Protein AF-J0MQL4-F1 (afdb_monomer_lite)

Foldseek 3Di:
DDPCPLVDPDDDDDPCVCPCQQVLVVQLCCVLDVPPDPVLVLLLVVVCCCPVVVDPDPPDDDDVSSVVSSVVVVDQQSSQVSVCVVCVLVPVVQVQWDKDACCVVPQQAGIWTDDPVDIAGEHEEEEQAQDDDDDGDPRVVVCLVVCQQRYKYWYFHNNVTGTDIDIDGSVVVVDDDDDDDDDDDDDDDDDDPDDDD

Secondary structure (DSSP, 8-state):
--TTGGGS-----SGGGGGGGGHHHHHHHHHHHTT--HHHHHHHHHHHHHHHH----------HHHHHHHHHTT-HHHHHHHHHHHHGGGSGGGTTPEEEE-TTT-SS-SEEEE-SS-EEEEEEEE-SSSS------HHHHHHHHHHGGGEEEEEEE-TTSS-EEEEEESHHHHS-------PPPPP-----SS---

InterPro domains:
  IPR024975 Protein NO VEIN, C-terminal [PF13020] (81-165)

pLDDT: mean 87.46, std 10.12, range [50.59, 98.31]

Organism: NCBI:txid992056

Sequence (197 aa):
MDLFDYFFPNKRKGWWQKGDAYIHRKLWIDSLFKDEDAKGFSHIVKWFLQEQYGIKDLGITPNAYLKTRYKSMQETGLEAELYFLNHYKNIKIFSCGHLKDMRLFGDGYDFYIQTNKQAFLVEVKGIREKQGALRLTQKEYEQAQTYSHDYVLVVVLNLSEKPYLLSIANPLKHLEFKACERKQKNILEYHLIGQIK

Radius of gyration: 20.37 Å; chains: 1; bounding box: 46×64×51 Å

Structure (mmCIF, N/CA/C/O backbone):
data_AF-J0MQL4-F1
#
_entry.id   AF-J0MQL4-F1
#
loop_
_atom_site.group_PDB
_atom_site.id
_atom_site.type_symbol
_atom_site.label_atom_id
_atom_site.label_alt_id
_atom_site.label_comp_id
_atom_site.label_asym_id
_atom_site.label_entity_id
_atom_site.label_seq_id
_atom_site.pdbx_PDB_ins_code
_atom_site.Cartn_x
_atom_site.Cartn_y
_atom_site.Cartn_z
_atom_site.occupancy
_atom_site.B_iso_or_equiv
_atom_site.auth_seq_id
_atom_site.auth_comp_id
_atom_site.auth_asym_id
_atom_site.auth_atom_id
_atom_site.pdbx_PDB_model_num
ATOM 1 N N . MET A 1 1 ? -13.649 -19.593 15.921 1.00 55.53 1 MET A N 1
ATOM 2 C CA . MET A 1 1 ? -12.354 -20.299 15.782 1.00 55.53 1 MET A CA 1
ATOM 3 C C . MET A 1 1 ? -11.359 -19.291 15.219 1.00 55.53 1 MET A C 1
ATOM 5 O O . MET A 1 1 ? -11.767 -18.520 14.362 1.00 55.53 1 MET A O 1
ATOM 9 N N . ASP A 1 2 ? -10.145 -19.213 15.766 1.00 64.88 2 ASP A N 1
ATOM 10 C CA . ASP A 1 2 ? -9.238 -18.063 15.600 1.00 64.88 2 ASP A CA 1
ATOM 11 C C . ASP A 1 2 ? -8.383 -18.158 14.321 1.00 64.88 2 ASP A C 1
ATOM 13 O O . ASP A 1 2 ? -7.683 -19.147 14.107 1.00 64.88 2 ASP A O 1
ATOM 17 N N . LEU A 1 3 ? -8.452 -17.125 13.474 1.00 67.81 3 LEU A N 1
ATOM 18 C CA . LEU A 1 3 ? -7.690 -16.989 12.227 1.00 67.81 3 LEU A CA 1
ATOM 19 C C . LEU A 1 3 ? -6.171 -16.955 12.471 1.00 67.81 3 LEU A C 1
ATOM 21 O O . LEU A 1 3 ? -5.403 -17.341 11.591 1.00 67.81 3 LEU A O 1
ATOM 25 N N . PHE A 1 4 ? -5.745 -16.502 13.651 1.00 70.88 4 PHE A N 1
ATOM 26 C CA . PHE A 1 4 ? -4.341 -16.288 13.988 1.00 70.88 4 PHE A CA 1
ATOM 27 C C . PHE A 1 4 ? -3.712 -17.447 14.767 1.00 70.88 4 PHE A C 1
ATOM 29 O O . PHE A 1 4 ? -2.535 -17.364 15.103 1.00 70.88 4 PHE A O 1
ATOM 36 N N . ASP A 1 5 ? -4.443 -18.543 15.014 1.00 72.69 5 ASP A N 1
ATOM 37 C CA . ASP A 1 5 ? -3.982 -19.658 15.864 1.00 72.69 5 ASP A CA 1
ATOM 38 C C . ASP A 1 5 ? -2.656 -20.277 15.375 1.00 72.69 5 ASP A C 1
ATOM 40 O O . ASP A 1 5 ? -1.850 -20.711 16.190 1.00 72.69 5 ASP A O 1
ATOM 44 N N . TYR A 1 6 ? -2.387 -20.256 14.059 1.00 72.62 6 TYR A N 1
ATOM 45 C CA . TYR A 1 6 ? -1.119 -20.723 13.469 1.00 72.62 6 TYR A CA 1
ATOM 46 C C . TYR A 1 6 ? 0.106 -19.896 13.899 1.00 72.62 6 TYR A C 1
ATOM 48 O O . TYR A 1 6 ? 1.220 -20.409 13.924 1.00 72.62 6 TYR A O 1
ATOM 56 N N . PHE A 1 7 ? -0.079 -18.622 14.250 1.00 73.94 7 PHE A N 1
ATOM 57 C CA . PHE A 1 7 ? 1.019 -17.723 14.617 1.00 73.94 7 PHE A CA 1
ATOM 58 C C . PHE A 1 7 ? 1.423 -17.814 16.090 1.00 73.94 7 PHE A C 1
ATOM 60 O O . PHE A 1 7 ? 2.342 -17.111 16.511 1.00 73.94 7 PHE A O 1
ATOM 67 N N . PHE A 1 8 ? 0.761 -18.670 16.870 1.00 76.56 8 PHE A N 1
ATOM 68 C CA . PHE A 1 8 ? 1.036 -18.868 18.286 1.00 76.56 8 PHE A CA 1
ATOM 69 C C . PHE A 1 8 ? 1.380 -20.336 18.563 1.00 76.56 8 PHE A C 1
ATOM 71 O O . PHE A 1 8 ? 0.862 -21.235 17.900 1.00 76.56 8 PHE A O 1
ATOM 78 N N . PRO A 1 9 ? 2.240 -20.620 19.555 1.00 71.19 9 PRO A N 1
ATOM 79 C CA . PRO A 1 9 ? 2.586 -21.989 19.915 1.00 71.19 9 PRO A CA 1
ATOM 80 C C . PRO A 1 9 ? 1.376 -22.678 20.564 1.00 71.19 9 PRO A C 1
ATOM 82 O O . PRO A 1 9 ? 1.169 -22.585 21.773 1.00 71.19 9 PRO A O 1
ATOM 85 N N . ASN A 1 10 ? 0.555 -23.362 19.763 1.00 70.50 10 ASN A N 1
ATOM 86 C CA . ASN A 1 10 ? -0.673 -24.001 20.231 1.00 70.50 10 ASN A CA 1
ATOM 87 C C . ASN A 1 10 ? -0.826 -25.441 19.719 1.00 70.50 10 ASN A C 1
ATOM 89 O O . ASN A 1 10 ? -0.374 -25.788 18.631 1.00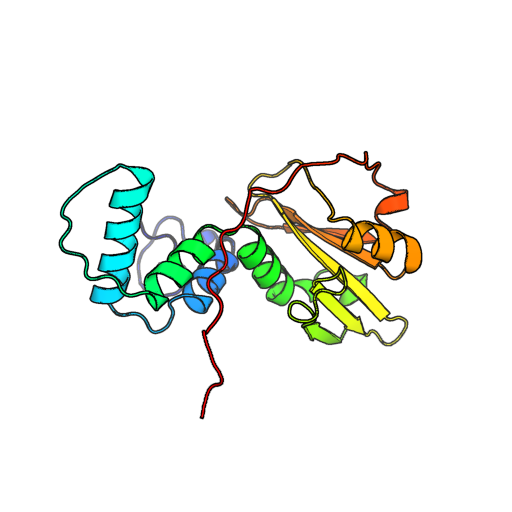 70.50 10 ASN A O 1
ATOM 93 N N . LYS A 1 11 ? -1.477 -26.304 20.510 1.00 68.50 11 LYS A N 1
ATOM 94 C CA . LYS A 1 11 ? -1.619 -27.750 20.225 1.00 68.50 11 LYS A CA 1
ATOM 95 C C . LYS A 1 11 ? -2.889 -28.113 19.430 1.00 68.50 11 LYS A C 1
ATOM 97 O O . LYS A 1 11 ? -3.157 -29.297 19.220 1.00 68.50 11 LYS A O 1
ATOM 102 N N . ARG A 1 12 ? -3.717 -27.130 19.056 1.00 65.00 12 ARG A N 1
ATOM 103 C CA . ARG A 1 12 ? -5.076 -27.339 18.513 1.00 65.00 12 ARG A CA 1
ATOM 104 C C . ARG A 1 12 ? -5.073 -27.872 17.067 1.00 65.00 12 ARG A C 1
ATOM 106 O O . ARG A 1 12 ? -4.178 -27.534 16.299 1.00 65.00 12 ARG A O 1
ATOM 113 N N . LYS A 1 13 ? -6.085 -28.708 16.726 1.00 56.28 13 LYS A N 1
ATOM 114 C CA . LYS A 1 13 ? -6.409 -29.222 15.366 1.00 56.28 13 LYS A CA 1
ATOM 115 C C . LYS A 1 13 ? -7.846 -28.694 14.838 1.00 56.28 13 LYS A C 1
ATOM 117 O O . LYS A 1 13 ? -8.532 -28.122 15.665 1.00 56.28 13 LYS A O 1
ATOM 122 N N . GLY A 1 14 ? -8.340 -28.754 13.549 1.00 61.06 14 GLY A N 1
ATOM 123 C CA . GLY A 1 14 ? -9.029 -27.665 12.687 1.00 61.06 14 GLY A CA 1
ATOM 124 C C . GLY A 1 14 ? -8.360 -26.994 11.363 1.00 61.06 14 GLY A C 1
ATOM 125 O O . GLY A 1 14 ? -7.659 -27.635 10.585 1.00 61.06 14 GLY A O 1
ATOM 126 N N . TRP A 1 15 ? -8.582 -25.695 11.031 1.00 50.59 15 TRP A N 1
ATOM 127 C CA . TRP A 1 15 ? -8.247 -25.043 9.709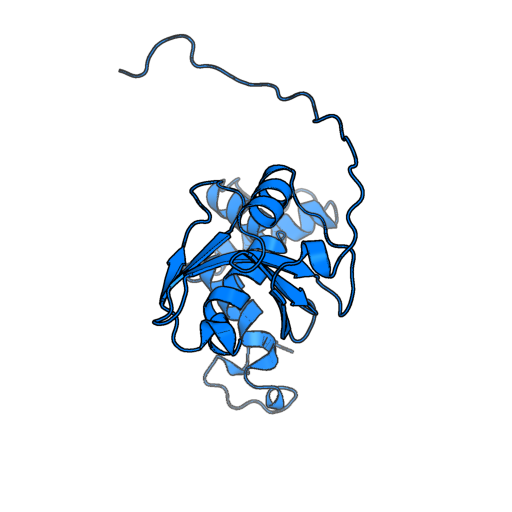 1.00 50.59 15 TRP A CA 1
ATOM 128 C C . TRP A 1 15 ? -6.770 -24.567 9.483 1.00 50.59 15 TRP A C 1
ATOM 130 O O . TRP A 1 15 ? -6.486 -23.996 8.425 1.00 50.59 15 TRP A O 1
ATOM 140 N N . TRP A 1 16 ? -5.807 -24.791 10.406 1.00 50.94 16 TRP A N 1
ATOM 141 C CA . TRP A 1 16 ? -4.411 -24.259 10.311 1.00 50.94 16 TRP A CA 1
ATOM 142 C C . TRP A 1 16 ? -3.563 -24.834 9.168 1.00 50.94 16 TRP A C 1
ATOM 144 O O . TRP A 1 16 ? -2.439 -24.387 8.954 1.00 50.94 16 TRP A O 1
ATOM 154 N N . GLN A 1 17 ? -4.070 -25.799 8.396 1.00 56.34 17 GLN A N 1
ATOM 155 C CA . GLN A 1 17 ? -3.373 -26.311 7.207 1.00 56.34 17 GLN A CA 1
ATOM 156 C C . GLN A 1 17 ? -3.217 -25.256 6.099 1.00 56.34 17 GLN A C 1
ATOM 158 O O . GLN A 1 17 ? -2.524 -25.496 5.114 1.00 56.34 17 GLN A O 1
ATOM 163 N N . LYS A 1 18 ? -3.843 -24.081 6.247 1.00 62.38 18 LYS A N 1
ATOM 164 C CA . LYS A 1 18 ? -3.671 -22.960 5.322 1.00 62.38 18 LYS A CA 1
ATOM 165 C C . LYS A 1 18 ? -2.353 -22.191 5.503 1.00 62.38 18 LYS A C 1
ATOM 167 O O . LYS A 1 18 ? -2.056 -21.368 4.640 1.00 62.38 18 LYS A O 1
ATOM 172 N N . GLY A 1 19 ? -1.568 -22.470 6.552 1.00 67.75 19 GLY A N 1
ATOM 173 C CA . GLY A 1 19 ? -0.252 -21.858 6.778 1.00 67.75 19 GLY A CA 1
ATOM 174 C C . GLY A 1 19 ? -0.292 -20.333 6.645 1.00 67.75 19 GLY A C 1
ATOM 175 O O . GLY A 1 19 ? -1.173 -19.677 7.198 1.00 67.75 19 GLY A O 1
ATOM 176 N N . ASP A 1 20 ? 0.595 -19.782 5.819 1.00 71.50 20 ASP A N 1
ATOM 177 C CA . ASP A 1 20 ? 0.730 -18.337 5.594 1.00 71.50 20 ASP A CA 1
ATOM 178 C C . ASP A 1 20 ? -0.375 -17.712 4.720 1.00 71.50 20 ASP A C 1
ATOM 180 O O . ASP A 1 20 ? -0.259 -16.560 4.311 1.00 71.50 20 ASP A O 1
ATOM 184 N N . ALA A 1 21 ? -1.478 -18.417 4.427 1.00 74.56 21 ALA A N 1
ATOM 185 C CA . ALA A 1 21 ? -2.554 -17.894 3.572 1.00 74.56 21 ALA A CA 1
ATOM 186 C C . ALA A 1 21 ? -3.127 -16.538 4.027 1.00 74.56 21 ALA A C 1
ATOM 188 O O . ALA A 1 21 ? -3.664 -15.813 3.193 1.00 74.56 21 ALA A O 1
ATOM 189 N N . TYR A 1 22 ? -3.018 -16.212 5.319 1.00 75.56 22 TYR A N 1
ATOM 190 C CA . TYR A 1 22 ? -3.526 -14.972 5.916 1.00 75.56 22 TYR A CA 1
ATOM 191 C C . TYR A 1 22 ? -2.431 -14.125 6.581 1.00 75.56 22 TYR A C 1
ATOM 193 O O . TYR A 1 22 ? -2.738 -13.245 7.389 1.00 75.56 22 TYR A O 1
ATOM 201 N N . ILE A 1 23 ? -1.154 -14.374 6.261 1.00 80.06 23 ILE A N 1
ATOM 202 C CA . ILE A 1 23 ? -0.022 -13.636 6.844 1.00 80.06 23 ILE A CA 1
ATOM 203 C C . ILE A 1 23 ? -0.137 -12.126 6.613 1.00 80.06 23 ILE A C 1
ATOM 205 O O . ILE A 1 23 ? 0.232 -11.337 7.476 1.00 80.06 23 ILE A O 1
ATOM 209 N N . HIS A 1 24 ? -0.724 -11.710 5.489 1.00 79.12 24 HIS A N 1
ATOM 210 C CA . HIS A 1 24 ? -0.910 -10.303 5.140 1.00 79.12 24 HIS A CA 1
ATOM 211 C C . HIS A 1 24 ? -1.772 -9.551 6.153 1.00 79.12 24 HIS A C 1
ATOM 213 O O . HIS A 1 24 ? -1.438 -8.428 6.517 1.00 79.12 24 HIS A O 1
ATOM 219 N N . ARG A 1 25 ? -2.823 -10.193 6.678 1.00 81.00 25 ARG A N 1
ATOM 220 C CA . ARG A 1 25 ? -3.682 -9.609 7.718 1.00 81.00 25 ARG A CA 1
ATOM 221 C C . ARG A 1 25 ? -2.947 -9.459 9.025 1.00 81.00 25 ARG A C 1
ATOM 223 O O . ARG A 1 25 ? -3.103 -8.443 9.687 1.00 81.00 25 ARG A O 1
ATOM 230 N N . LYS A 1 26 ? -2.151 -10.467 9.385 1.00 83.06 26 LYS A N 1
ATOM 231 C CA . LYS A 1 26 ? -1.322 -10.408 10.584 1.00 83.06 26 LYS A CA 1
ATOM 232 C C . LYS A 1 26 ? -0.334 -9.249 10.479 1.00 83.06 26 LYS A C 1
ATOM 234 O O . LYS A 1 26 ? -0.311 -8.408 11.360 1.00 83.06 26 LYS A O 1
ATOM 239 N N . LEU A 1 27 ? 0.416 -9.165 9.379 1.00 82.94 27 LEU A N 1
ATOM 240 C CA . LEU A 1 27 ? 1.387 -8.092 9.149 1.00 82.94 27 LEU A CA 1
ATOM 241 C C . LEU A 1 27 ? 0.729 -6.708 9.163 1.00 82.94 27 LEU A C 1
ATOM 243 O O . LEU A 1 27 ? 1.278 -5.776 9.742 1.00 82.94 27 LEU A O 1
ATOM 247 N N . TRP A 1 28 ? -0.456 -6.576 8.568 1.00 81.81 28 TRP A N 1
ATOM 248 C CA . TRP A 1 28 ? -1.206 -5.326 8.579 1.00 81.81 28 TRP A CA 1
ATOM 249 C C . TRP A 1 28 ? -1.710 -4.953 9.977 1.00 81.81 28 TRP A C 1
ATOM 251 O O . TRP A 1 28 ? -1.453 -3.837 10.427 1.00 81.81 28 TRP A O 1
ATOM 261 N N . ILE A 1 29 ? -2.333 -5.884 10.705 1.00 83.75 29 ILE A N 1
ATOM 262 C CA . ILE A 1 29 ? -2.772 -5.659 12.090 1.00 83.75 29 ILE A CA 1
ATOM 263 C C . ILE A 1 29 ? -1.579 -5.328 12.986 1.00 83.75 29 ILE A C 1
ATOM 265 O O . ILE A 1 29 ? -1.646 -4.358 13.730 1.00 83.75 29 ILE A O 1
ATOM 269 N N . ASP A 1 30 ? -0.472 -6.060 12.880 1.00 86.06 30 ASP A N 1
ATOM 270 C CA . ASP A 1 30 ? 0.743 -5.802 13.655 1.00 86.06 30 ASP A CA 1
ATOM 271 C C . ASP A 1 30 ? 1.327 -4.421 13.327 1.00 86.06 30 ASP A C 1
ATOM 273 O O . ASP A 1 30 ? 1.716 -3.681 14.230 1.00 86.06 30 ASP A O 1
ATOM 277 N N . SER A 1 31 ? 1.345 -4.021 12.050 1.00 82.94 31 SER A N 1
ATOM 278 C CA . SER A 1 31 ? 1.829 -2.691 11.652 1.00 82.94 31 SER A CA 1
ATOM 279 C C . SER A 1 31 ? 1.036 -1.557 12.312 1.00 82.94 31 SER A C 1
ATOM 281 O O . SER A 1 31 ? 1.592 -0.498 12.610 1.00 82.94 31 SER A O 1
ATOM 283 N N . LEU A 1 32 ? -0.250 -1.799 12.585 1.00 83.88 32 LEU A N 1
ATOM 284 C CA . LEU A 1 32 ? -1.151 -0.839 13.202 1.00 83.88 32 LEU A CA 1
ATOM 285 C C . LEU A 1 32 ? -1.210 -0.972 14.725 1.00 83.88 32 LEU A C 1
ATOM 287 O O . LEU A 1 32 ? -1.398 0.038 15.385 1.00 83.88 32 LEU A O 1
ATOM 291 N N . PHE A 1 33 ? -1.074 -2.167 15.299 1.00 87.12 33 PHE A N 1
ATOM 292 C CA . PHE A 1 33 ? -1.482 -2.430 16.684 1.00 87.12 33 PHE A CA 1
ATOM 293 C C . PHE A 1 33 ? -0.586 -3.414 17.449 1.00 87.12 33 PHE A C 1
ATOM 295 O O . PHE A 1 33 ? -0.984 -3.862 18.520 1.00 87.12 33 PHE A O 1
ATOM 302 N N . LYS A 1 34 ? 0.613 -3.761 16.954 1.00 86.06 34 LYS A N 1
ATOM 303 C CA . LYS A 1 34 ? 1.490 -4.765 17.604 1.00 86.06 34 LYS A CA 1
ATOM 304 C C . LYS A 1 34 ? 1.743 -4.527 19.102 1.00 86.06 34 LYS A C 1
ATOM 306 O O . LYS A 1 34 ? 1.925 -5.489 19.836 1.00 86.06 34 LYS A O 1
ATOM 311 N N . ASP A 1 35 ? 1.766 -3.264 19.529 1.00 87.94 35 ASP A N 1
ATOM 312 C CA . ASP A 1 35 ? 2.099 -2.852 20.898 1.00 87.94 35 ASP A CA 1
ATOM 313 C C . ASP A 1 35 ? 0.843 -2.540 21.738 1.00 87.94 35 ASP A C 1
ATOM 315 O O . ASP A 1 35 ? 0.955 -2.025 22.848 1.00 87.94 35 ASP A O 1
ATOM 319 N N . GLU A 1 36 ? -0.360 -2.794 21.212 1.00 89.25 36 GLU A N 1
ATOM 320 C CA . GLU A 1 36 ? -1.611 -2.507 21.917 1.00 89.25 36 GLU A CA 1
ATOM 321 C C . GLU A 1 36 ? -1.963 -3.599 22.932 1.00 89.25 36 GLU A C 1
ATOM 323 O O . GLU A 1 36 ? -1.763 -4.794 22.709 1.00 89.25 36 GLU A O 1
ATOM 328 N N . ASP A 1 37 ? -2.555 -3.181 24.049 1.00 89.00 37 ASP A N 1
ATOM 329 C CA . ASP A 1 37 ? -3.025 -4.073 25.103 1.00 89.00 37 ASP A CA 1
ATOM 330 C C . ASP A 1 37 ? -4.525 -4.404 24.963 1.00 89.00 37 ASP A C 1
ATOM 332 O O . ASP A 1 37 ? -5.245 -3.902 24.093 1.00 89.00 37 ASP A O 1
ATOM 336 N N . ALA A 1 38 ? -5.036 -5.252 25.862 1.00 88.75 38 ALA A N 1
ATOM 337 C CA . ALA A 1 38 ? -6.448 -5.639 25.871 1.00 88.75 38 ALA A CA 1
ATOM 338 C C . ALA A 1 38 ? -7.403 -4.431 25.965 1.00 88.75 38 ALA A C 1
ATOM 340 O O . ALA A 1 38 ? -8.502 -4.461 25.402 1.00 88.75 38 ALA A O 1
ATOM 341 N N . LYS A 1 39 ? -6.995 -3.352 26.646 1.00 88.25 39 LYS A N 1
ATOM 342 C CA . LYS A 1 39 ? -7.795 -2.131 26.766 1.00 88.25 39 LYS A CA 1
ATOM 343 C C . LYS A 1 39 ? -7.829 -1.379 25.434 1.00 88.25 39 LYS A C 1
ATOM 345 O O . LYS A 1 39 ? -8.922 -1.013 24.997 1.00 88.25 39 LYS A O 1
ATOM 350 N N . GLY A 1 40 ? -6.687 -1.214 24.769 1.00 87.75 40 GLY A N 1
ATOM 351 C CA . GLY A 1 40 ? -6.568 -0.638 23.428 1.00 87.75 40 GLY A CA 1
ATOM 352 C C . GLY A 1 40 ? -7.434 -1.379 22.410 1.00 87.75 40 GLY A C 1
ATOM 353 O O . GLY A 1 40 ? -8.288 -0.767 21.764 1.00 87.75 40 GLY A O 1
ATOM 354 N N . PHE A 1 41 ? -7.333 -2.711 22.359 1.00 88.75 41 PHE A N 1
ATOM 355 C CA . PHE A 1 41 ? -8.191 -3.534 21.498 1.00 88.75 41 PHE A CA 1
ATOM 356 C C . PHE A 1 41 ? -9.680 -3.401 21.834 1.00 88.75 41 PHE A C 1
ATOM 358 O O . PHE A 1 41 ? -10.509 -3.314 20.925 1.00 88.75 41 PHE A O 1
ATOM 365 N N . SER A 1 42 ? -10.044 -3.310 23.119 1.00 90.00 42 SER A N 1
ATOM 366 C CA . SER A 1 42 ? -11.441 -3.086 23.508 1.00 90.00 42 SER A CA 1
ATOM 367 C C . SER A 1 42 ? -11.994 -1.771 22.946 1.00 90.00 42 SER A C 1
ATOM 369 O O . SER A 1 42 ? -13.148 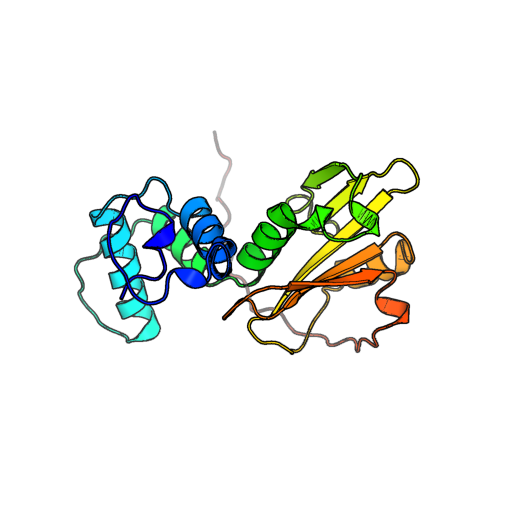-1.724 22.526 1.00 90.00 42 SER A O 1
ATOM 371 N N . HIS A 1 43 ? -11.179 -0.712 22.873 1.00 89.38 43 HIS A N 1
ATOM 372 C CA . HIS A 1 43 ? -11.593 0.562 22.284 1.00 89.38 43 HIS A CA 1
ATOM 373 C C . HIS A 1 43 ? -11.829 0.442 20.776 1.00 89.38 43 HIS A C 1
ATOM 375 O O . HIS A 1 43 ? -12.828 0.964 20.286 1.00 89.38 43 HIS A O 1
ATOM 381 N N . ILE A 1 44 ? -10.974 -0.297 20.060 1.00 87.94 44 ILE A N 1
ATOM 382 C CA . ILE A 1 44 ? -11.128 -0.554 18.620 1.00 87.94 44 ILE A CA 1
ATOM 383 C C . ILE A 1 44 ? -12.458 -1.266 18.340 1.00 87.94 44 ILE A C 1
ATOM 385 O O . ILE A 1 44 ? -13.232 -0.821 17.493 1.00 87.94 44 ILE A O 1
ATOM 389 N N . VAL A 1 45 ? -12.768 -2.331 19.090 1.00 88.31 45 VAL A N 1
ATOM 390 C CA . VAL A 1 45 ? -14.035 -3.072 18.943 1.00 88.31 45 VAL A CA 1
ATOM 391 C C . VAL A 1 45 ? -15.233 -2.176 19.248 1.00 88.31 45 VAL A C 1
ATOM 393 O O . VAL A 1 45 ? -16.206 -2.162 18.497 1.00 88.31 45 VAL A O 1
ATOM 396 N N . LYS A 1 46 ? -15.169 -1.390 20.326 1.00 89.56 46 LYS A N 1
ATOM 397 C CA . LYS A 1 46 ? -16.252 -0.469 20.682 1.00 89.56 46 LYS A CA 1
ATOM 398 C C . LYS A 1 46 ? -16.462 0.614 19.612 1.00 89.56 46 LYS A C 1
ATOM 400 O O . LYS A 1 46 ? -17.609 0.944 19.322 1.00 89.56 46 LYS A O 1
ATOM 405 N N . TRP A 1 47 ? -15.407 1.127 18.975 1.00 87.12 47 TRP A N 1
ATOM 406 C CA . TRP A 1 47 ? -15.561 2.049 17.842 1.00 87.12 47 TRP A CA 1
ATOM 407 C C . TRP A 1 47 ? -16.173 1.393 16.616 1.00 87.12 47 TRP A C 1
ATOM 409 O O . TRP A 1 47 ? -17.047 1.990 15.997 1.00 87.12 47 TRP A O 1
ATOM 419 N N . PHE A 1 48 ? -15.770 0.166 16.291 1.00 86.25 48 PHE A N 1
ATOM 420 C CA . PHE A 1 48 ? -16.395 -0.591 15.211 1.00 86.25 48 PHE A CA 1
ATOM 421 C C . PHE A 1 48 ? -17.906 -0.746 15.442 1.00 86.25 48 PHE A C 1
ATOM 423 O O . PHE A 1 48 ? -18.703 -0.485 14.545 1.00 86.25 48 PHE A O 1
ATOM 430 N N . LEU A 1 49 ? -18.311 -1.088 16.668 1.00 89.19 49 LEU A N 1
ATOM 431 C CA . LEU A 1 49 ? -19.720 -1.178 17.060 1.00 89.19 49 LEU A CA 1
ATOM 432 C C . LEU A 1 49 ? -20.455 0.169 16.966 1.00 89.19 49 LEU A C 1
ATOM 434 O O . LEU A 1 49 ? -21.595 0.224 16.507 1.00 89.19 49 LEU A O 1
ATOM 438 N N . GLN A 1 50 ? -19.803 1.259 17.366 1.00 87.81 50 GLN A N 1
ATOM 439 C CA . GLN A 1 50 ? -20.348 2.611 17.243 1.00 87.81 50 GLN A CA 1
ATOM 440 C C . GLN A 1 50 ? -20.550 3.033 15.787 1.00 87.81 50 GLN A C 1
ATOM 442 O O . GLN A 1 50 ? -21.623 3.515 15.441 1.00 87.81 50 GLN A O 1
ATOM 447 N N . GLU A 1 51 ? -19.542 2.865 14.933 1.00 83.56 51 GLU A N 1
ATOM 448 C CA . GLU A 1 51 ? -19.598 3.360 13.556 1.00 83.56 51 GLU A CA 1
ATOM 449 C C . GLU A 1 51 ? -20.415 2.467 12.626 1.00 83.56 51 GLU A C 1
ATOM 451 O O . GLU A 1 51 ? -21.169 2.983 11.806 1.00 83.56 51 GLU A O 1
ATOM 456 N N . GLN A 1 52 ? -20.279 1.144 12.736 1.00 84.12 52 GLN A N 1
ATOM 457 C CA . GLN A 1 52 ? -20.938 0.216 11.812 1.00 84.12 52 GLN A CA 1
ATOM 458 C C . GLN A 1 52 ? -22.360 -0.137 12.248 1.00 84.12 52 GLN A C 1
ATOM 460 O O . GLN A 1 52 ? -23.207 -0.415 11.404 1.00 84.12 52 GLN A O 1
ATOM 465 N N . TYR A 1 53 ? -22.632 -0.116 13.556 1.00 89.06 53 TYR A N 1
ATOM 466 C CA . TYR A 1 53 ? -23.916 -0.551 14.115 1.00 89.06 53 TYR A CA 1
ATOM 467 C C . TYR A 1 53 ? -24.630 0.537 14.925 1.00 89.06 53 TYR A C 1
ATOM 469 O O . TYR A 1 53 ? -25.720 0.296 15.438 1.00 89.06 53 TYR A O 1
ATOM 477 N N . GLY A 1 54 ? -24.050 1.735 15.057 1.00 88.38 54 GLY A N 1
ATOM 478 C CA . GLY A 1 54 ? -24.693 2.862 15.738 1.00 88.38 54 GLY A CA 1
ATOM 479 C C . GLY A 1 54 ? -24.856 2.686 17.252 1.00 88.38 54 GLY A C 1
ATOM 480 O O . GLY A 1 54 ? -25.662 3.397 17.856 1.00 88.38 54 GLY A O 1
ATOM 481 N N . ILE A 1 55 ? -24.133 1.749 17.879 1.00 90.69 55 ILE A N 1
ATOM 482 C CA . ILE A 1 55 ? -24.270 1.461 19.315 1.00 90.69 55 ILE A CA 1
ATOM 483 C C . ILE A 1 55 ? -23.730 2.635 20.134 1.00 90.69 55 ILE A C 1
ATOM 485 O O . ILE A 1 55 ? -22.544 2.935 20.074 1.00 90.69 55 ILE A O 1
ATOM 489 N N . LYS A 1 56 ? -24.576 3.295 20.929 1.00 87.12 56 LYS A N 1
ATOM 490 C CA . LYS A 1 56 ? -24.180 4.443 21.764 1.00 87.12 56 LYS A CA 1
ATOM 491 C C . LYS A 1 56 ? -23.631 4.001 23.130 1.00 87.12 56 LYS A C 1
ATOM 493 O O . LYS A 1 56 ? -23.822 2.864 23.543 1.00 87.12 56 LYS A O 1
ATOM 498 N N . ASP A 1 57 ? -22.925 4.911 23.804 1.00 80.25 57 ASP A N 1
ATOM 499 C CA . ASP A 1 57 ? -22.538 4.806 25.223 1.00 80.25 57 ASP A CA 1
ATOM 500 C C . ASP A 1 57 ? -21.721 3.568 25.635 1.00 80.25 57 ASP A C 1
ATOM 502 O O . ASP A 1 57 ? -21.913 2.980 26.694 1.00 80.25 57 ASP A O 1
ATOM 506 N N . LEU A 1 58 ? -20.705 3.215 24.843 1.00 85.69 58 LEU A N 1
ATOM 507 C CA . LEU A 1 58 ? -19.759 2.136 25.177 1.00 85.69 58 LEU A CA 1
ATOM 508 C C . LEU A 1 58 ? -18.625 2.560 26.138 1.00 85.69 58 LEU A C 1
ATOM 510 O O . LEU A 1 58 ? -17.664 1.807 26.346 1.00 85.69 58 LEU A O 1
ATOM 514 N N . GLY A 1 59 ? -18.711 3.764 26.715 1.00 82.12 59 GLY A N 1
ATOM 515 C CA . GLY A 1 59 ? -17.731 4.289 27.672 1.00 82.12 59 GLY A CA 1
ATOM 516 C C . GLY A 1 59 ? -16.314 4.385 27.095 1.00 82.12 59 GLY A C 1
ATOM 517 O O . GLY A 1 59 ? -15.368 3.897 27.709 1.00 82.12 59 GLY A O 1
ATOM 518 N N . ILE A 1 60 ? -16.170 4.938 25.886 1.00 78.06 60 ILE A N 1
ATOM 519 C CA . ILE A 1 60 ? -14.867 5.129 25.231 1.00 78.06 60 ILE A CA 1
ATOM 520 C C . ILE A 1 60 ? -14.409 6.568 25.449 1.00 78.06 60 ILE A C 1
ATOM 522 O O . ILE A 1 60 ? -15.129 7.503 25.102 1.00 78.06 60 ILE A O 1
ATOM 526 N N . THR A 1 61 ? -13.195 6.758 25.959 1.00 73.75 61 THR A N 1
ATOM 527 C CA . THR A 1 61 ? -12.533 8.064 25.909 1.00 73.75 61 THR A CA 1
ATOM 528 C C . THR A 1 61 ? -11.842 8.245 24.552 1.00 73.75 61 THR A C 1
ATOM 530 O O . THR A 1 61 ? -11.189 7.313 24.073 1.00 73.75 61 THR A O 1
ATOM 533 N N . PRO A 1 62 ? -11.965 9.413 23.891 1.00 64.44 62 PRO A N 1
ATOM 534 C CA . PRO A 1 62 ? -11.343 9.633 22.590 1.00 64.44 62 PRO A CA 1
ATOM 535 C C . PRO A 1 62 ? -9.814 9.562 22.689 1.00 64.44 62 PRO A C 1
ATOM 537 O O . PRO A 1 62 ? -9.166 10.497 23.147 1.00 64.44 62 PRO A O 1
ATOM 540 N N . ASN A 1 63 ? -9.225 8.463 22.222 1.00 80.12 63 ASN A N 1
ATOM 541 C CA . ASN A 1 63 ? -7.801 8.401 21.922 1.00 80.12 63 ASN A CA 1
ATOM 542 C C . ASN A 1 63 ? -7.629 8.677 20.421 1.00 80.12 63 ASN A C 1
ATOM 544 O O . ASN A 1 63 ? -7.926 7.820 19.587 1.00 80.12 63 ASN A O 1
ATOM 548 N N . ALA A 1 64 ? -7.186 9.889 20.078 1.00 81.00 64 ALA A N 1
ATOM 549 C CA . ALA A 1 64 ? -7.030 10.320 18.689 1.00 81.00 64 ALA A CA 1
ATOM 550 C C . ALA A 1 64 ? -6.106 9.388 17.888 1.00 81.00 64 ALA A C 1
ATOM 552 O O . ALA A 1 64 ? -6.409 9.060 16.745 1.00 81.00 64 ALA A O 1
ATOM 553 N N . TYR A 1 65 ? -5.030 8.904 18.509 1.00 82.25 65 TYR A N 1
ATOM 554 C CA . TYR A 1 65 ? -4.064 8.006 17.883 1.00 82.25 65 TYR A CA 1
ATOM 555 C C . TYR A 1 65 ? -4.682 6.656 17.503 1.00 82.25 65 TYR A C 1
ATOM 557 O O . TYR A 1 65 ? -4.609 6.228 16.350 1.00 82.25 65 TYR A O 1
ATOM 565 N N . LEU A 1 66 ? -5.368 6.022 18.454 1.00 81.00 66 LEU A N 1
ATOM 566 C CA . LEU A 1 66 ? -6.070 4.762 18.221 1.00 81.00 66 LEU A CA 1
ATOM 567 C C . LEU A 1 66 ? -7.193 4.929 17.179 1.00 81.00 66 LEU A C 1
ATOM 569 O O . LEU A 1 66 ? -7.389 4.051 16.339 1.00 81.00 66 LEU A O 1
ATOM 573 N N . LYS A 1 67 ? -7.900 6.070 17.183 1.00 81.31 67 LYS A N 1
ATOM 574 C CA . LYS A 1 67 ? -8.953 6.369 16.199 1.00 81.31 67 LYS A CA 1
ATOM 575 C C . LYS A 1 67 ? -8.381 6.479 14.787 1.00 81.31 67 LYS A C 1
ATOM 577 O O . LYS A 1 67 ? -8.978 5.957 13.848 1.00 81.31 67 LYS A O 1
ATOM 582 N N . THR A 1 68 ? -7.234 7.138 14.636 1.00 81.06 68 THR A N 1
ATOM 583 C CA . THR A 1 68 ? -6.519 7.222 13.357 1.00 81.06 68 THR A CA 1
ATOM 584 C C . THR A 1 68 ? -6.116 5.834 12.866 1.00 81.06 68 THR A C 1
ATOM 586 O O . THR A 1 68 ? -6.459 5.476 11.745 1.00 81.06 68 THR A O 1
ATOM 589 N N . ARG A 1 69 ? -5.495 5.006 13.717 1.00 81.44 69 ARG A N 1
ATOM 590 C CA . ARG A 1 69 ? -5.099 3.633 13.351 1.00 81.44 69 ARG A CA 1
ATOM 591 C C . ARG A 1 69 ? -6.288 2.746 12.964 1.00 81.44 69 ARG A C 1
ATOM 593 O O . ARG A 1 69 ? -6.198 1.995 11.999 1.00 81.44 69 ARG A O 1
ATOM 600 N N . TYR A 1 70 ? -7.419 2.856 13.663 1.00 81.25 70 TYR A N 1
ATOM 601 C CA . TYR A 1 70 ? -8.654 2.150 13.2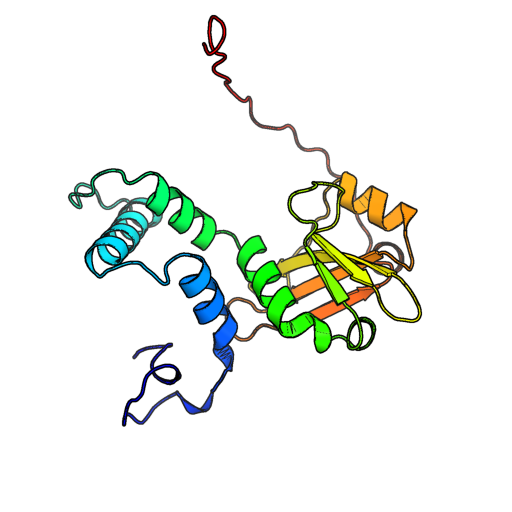95 1.00 81.25 70 TYR A CA 1
ATOM 602 C C . TYR A 1 70 ? -9.185 2.578 11.917 1.00 81.25 70 TYR A C 1
ATOM 604 O O . TYR A 1 70 ? -9.594 1.722 11.137 1.00 81.25 70 TYR A O 1
ATOM 612 N N . LYS A 1 71 ? -9.131 3.871 11.574 1.00 79.69 71 LYS A N 1
ATOM 613 C CA . LYS A 1 71 ? -9.479 4.329 10.219 1.00 79.69 71 LYS A CA 1
ATOM 614 C C . LYS A 1 71 ? -8.529 3.763 9.167 1.00 79.69 71 LYS A C 1
ATOM 616 O O . LYS A 1 71 ? -9.001 3.277 8.148 1.00 79.69 71 LYS A O 1
ATOM 621 N N . SER A 1 72 ? -7.225 3.730 9.442 1.00 73.25 72 SER A N 1
ATOM 622 C CA . SER A 1 72 ? -6.243 3.079 8.562 1.00 73.25 72 SER A CA 1
ATOM 623 C C . SER A 1 72 ? -6.507 1.576 8.398 1.00 73.25 72 SER A C 1
ATOM 625 O O . SER A 1 72 ? -6.269 1.021 7.330 1.00 73.25 72 SER A O 1
ATOM 627 N N . MET A 1 73 ? -7.090 0.914 9.405 1.00 68.19 73 MET A N 1
ATOM 628 C CA . MET A 1 73 ? -7.584 -0.466 9.295 1.00 68.19 73 MET A CA 1
ATOM 629 C C . MET A 1 73 ? -8.807 -0.602 8.363 1.00 68.19 73 MET A C 1
ATOM 631 O O . MET A 1 73 ? -9.251 -1.698 8.064 1.00 68.19 73 MET A O 1
ATOM 635 N N . GLN A 1 74 ? -9.410 0.479 7.884 1.00 68.19 74 GLN A N 1
ATOM 636 C CA . GLN A 1 74 ? -10.444 0.407 6.845 1.00 68.19 74 GLN A CA 1
ATOM 637 C C . GLN A 1 74 ? -9.863 0.669 5.446 1.00 68.19 74 GLN A C 1
ATOM 639 O O . GLN A 1 74 ? -10.529 0.433 4.434 1.00 68.19 74 GLN A O 1
ATOM 644 N N . GLU A 1 75 ? -8.609 1.121 5.356 1.00 81.25 75 GLU A N 1
ATOM 645 C CA . GLU A 1 75 ? -7.988 1.547 4.106 1.00 81.25 75 GLU A CA 1
ATOM 646 C C . GLU A 1 75 ? -7.381 0.354 3.355 1.00 81.25 75 GLU A C 1
ATOM 648 O O . GLU A 1 75 ? -6.371 -0.230 3.736 1.00 81.25 75 GLU A O 1
ATOM 653 N N . THR A 1 76 ? -8.005 -0.003 2.228 1.00 86.25 76 THR A N 1
ATOM 654 C CA . THR A 1 76 ? -7.550 -1.101 1.351 1.00 86.25 76 THR A CA 1
ATOM 655 C C . THR A 1 76 ? -6.188 -0.810 0.697 1.00 86.25 76 THR A C 1
ATOM 657 O O . THR A 1 76 ? -5.468 -1.748 0.364 1.00 86.25 76 THR A O 1
ATOM 660 N N . GLY A 1 77 ? -5.820 0.469 0.538 1.00 88.62 77 GLY A N 1
ATOM 661 C CA . GLY A 1 77 ? -4.524 0.883 -0.019 1.00 88.62 77 GLY A CA 1
ATOM 662 C C . GLY A 1 77 ? -3.348 0.422 0.842 1.00 88.62 77 GLY A C 1
ATOM 663 O O . GLY A 1 77 ? -2.496 -0.322 0.363 1.00 88.62 77 GLY A O 1
ATOM 664 N N . LEU A 1 78 ? -3.381 0.732 2.142 1.00 87.19 78 LEU A N 1
ATOM 665 C CA . LEU A 1 78 ? -2.301 0.386 3.067 1.00 87.19 78 LEU A CA 1
ATOM 666 C C . LEU A 1 78 ? -2.056 -1.130 3.154 1.00 87.19 78 LEU A C 1
ATOM 668 O O . LEU A 1 78 ? -0.911 -1.581 3.172 1.00 87.19 78 LEU A O 1
ATOM 672 N N . GLU A 1 79 ? -3.122 -1.934 3.192 1.00 88.31 79 GLU A N 1
ATOM 673 C CA . GLU A 1 79 ? -2.995 -3.397 3.220 1.00 88.31 79 GLU A CA 1
ATOM 674 C C . GLU A 1 79 ? -2.341 -3.936 1.934 1.00 88.31 79 GLU A C 1
ATOM 676 O O . GLU A 1 79 ? -1.500 -4.835 1.995 1.00 88.31 79 GLU A O 1
ATOM 681 N N . ALA A 1 80 ? -2.678 -3.362 0.774 1.00 92.81 80 ALA A N 1
ATOM 682 C CA . ALA A 1 80 ? -2.075 -3.724 -0.507 1.00 92.81 80 ALA A CA 1
ATOM 683 C C . ALA A 1 80 ? -0.591 -3.338 -0.579 1.00 92.81 80 ALA A C 1
ATOM 685 O O . ALA A 1 80 ? 0.237 -4.162 -0.966 1.00 92.81 80 ALA A O 1
ATOM 686 N N . GLU A 1 81 ? -0.239 -2.124 -0.157 1.00 93.69 81 GLU A N 1
ATOM 687 C CA . GLU A 1 81 ? 1.146 -1.644 -0.102 1.00 93.69 81 GLU A CA 1
ATOM 688 C C . GLU A 1 81 ? 2.017 -2.523 0.805 1.00 93.69 81 GLU A C 1
ATOM 690 O O . GLU A 1 81 ? 3.116 -2.928 0.423 1.00 93.69 81 GLU A O 1
ATOM 695 N N . LEU A 1 82 ? 1.519 -2.885 1.992 1.00 91.69 82 LEU A N 1
ATOM 696 C CA . LEU A 1 82 ? 2.228 -3.784 2.904 1.00 91.69 82 LEU A CA 1
ATOM 697 C C . LEU A 1 82 ? 2.367 -5.189 2.323 1.00 91.69 82 LEU A C 1
ATOM 699 O O . LEU A 1 82 ? 3.427 -5.809 2.451 1.00 91.69 82 LEU A O 1
ATOM 703 N N . TYR A 1 83 ? 1.325 -5.704 1.670 1.00 92.62 83 TYR A N 1
ATOM 704 C CA . TYR A 1 83 ? 1.420 -6.988 0.989 1.00 92.62 83 TYR A CA 1
ATOM 705 C C . TYR A 1 83 ? 2.498 -6.955 -0.097 1.00 92.62 83 TYR A C 1
ATOM 707 O O . TYR A 1 83 ? 3.341 -7.853 -0.151 1.00 92.62 83 TYR A O 1
ATOM 715 N N . PHE A 1 84 ? 2.519 -5.895 -0.905 1.00 96.00 84 PHE A N 1
ATOM 716 C CA . PHE A 1 84 ? 3.529 -5.678 -1.929 1.00 96.00 84 PHE A CA 1
ATOM 717 C C . PHE A 1 84 ? 4.945 -5.618 -1.344 1.00 96.00 84 PHE A C 1
ATOM 719 O O . PHE A 1 84 ? 5.809 -6.365 -1.800 1.00 96.00 84 PHE A O 1
ATOM 726 N N . LEU A 1 85 ? 5.184 -4.830 -0.292 1.00 94.62 85 LEU A N 1
ATOM 727 C CA . LEU A 1 85 ? 6.495 -4.720 0.366 1.00 94.62 85 LEU A CA 1
ATOM 728 C C . LEU A 1 85 ? 7.076 -6.077 0.791 1.00 94.62 85 LEU A C 1
ATOM 730 O O . LEU A 1 85 ? 8.283 -6.294 0.696 1.00 94.62 85 LEU A O 1
ATOM 734 N N . ASN A 1 86 ? 6.221 -7.006 1.217 1.00 92.06 86 ASN A N 1
ATOM 735 C CA . ASN A 1 86 ? 6.644 -8.336 1.654 1.00 92.06 86 ASN A CA 1
ATOM 736 C C . ASN A 1 86 ? 6.794 -9.349 0.503 1.00 92.06 86 ASN A C 1
ATOM 738 O O . ASN A 1 86 ? 7.438 -10.379 0.685 1.00 92.06 86 ASN A O 1
ATOM 742 N N . HIS A 1 87 ? 6.227 -9.073 -0.677 1.00 94.38 87 HIS A N 1
ATOM 743 C CA . HIS A 1 87 ? 6.120 -10.052 -1.767 1.00 94.38 87 HIS A CA 1
ATOM 744 C C . HIS A 1 87 ? 6.638 -9.559 -3.125 1.00 94.38 87 HIS A C 1
ATOM 746 O O . HIS A 1 87 ? 6.631 -10.335 -4.079 1.00 94.38 87 HIS A O 1
ATOM 752 N N . TYR A 1 88 ? 7.117 -8.317 -3.256 1.00 95.88 88 TYR A N 1
ATOM 753 C CA . TYR A 1 88 ? 7.527 -7.747 -4.548 1.00 95.88 88 TYR A CA 1
ATOM 754 C C . TYR A 1 88 ? 8.609 -8.577 -5.249 1.00 95.88 88 TYR A C 1
ATOM 756 O O . TYR A 1 88 ? 8.605 -8.676 -6.473 1.00 95.88 88 TYR A O 1
ATOM 764 N N . LYS A 1 89 ? 9.489 -9.244 -4.490 1.00 95.19 89 LYS A N 1
ATOM 765 C CA . LYS A 1 89 ? 10.525 -10.136 -5.037 1.00 95.19 89 LYS A CA 1
ATOM 766 C C . LYS A 1 89 ? 9.962 -11.360 -5.771 1.00 95.19 89 LYS A C 1
ATOM 768 O O . LYS A 1 89 ? 10.683 -11.973 -6.554 1.00 95.19 89 LYS A O 1
ATOM 773 N N . ASN A 1 90 ? 8.687 -11.693 -5.567 1.00 94.75 90 ASN A N 1
ATOM 774 C CA . ASN A 1 90 ? 8.002 -12.761 -6.298 1.00 94.75 90 ASN A CA 1
ATOM 775 C C . ASN A 1 90 ? 7.641 -12.338 -7.731 1.00 94.75 90 ASN A C 1
ATOM 777 O O . ASN A 1 90 ? 7.381 -13.188 -8.582 1.00 94.75 90 ASN A O 1
ATOM 781 N N . ILE A 1 91 ? 7.631 -11.034 -8.021 1.00 94.75 91 ILE A N 1
ATOM 782 C CA . ILE A 1 91 ? 7.460 -10.519 -9.376 1.00 94.75 91 ILE A CA 1
ATOM 783 C C . ILE A 1 91 ? 8.808 -10.636 -10.093 1.00 94.75 91 ILE A C 1
ATOM 785 O O . ILE A 1 91 ? 9.800 -10.030 -9.690 1.00 94.75 91 ILE A O 1
ATOM 789 N N . LYS A 1 92 ? 8.842 -11.390 -11.199 1.00 93.75 92 LYS A N 1
ATOM 790 C CA . LYS A 1 92 ? 10.078 -11.730 -11.930 1.00 93.75 92 LYS A CA 1
ATOM 791 C C . LYS A 1 92 ? 10.931 -10.514 -12.307 1.00 93.75 92 LYS A C 1
ATOM 793 O O . LYS A 1 92 ? 12.152 -10.589 -12.247 1.00 93.75 92 LYS A O 1
ATOM 798 N N . ILE A 1 93 ? 10.305 -9.401 -12.689 1.00 93.25 93 ILE A N 1
ATOM 799 C CA . ILE A 1 93 ? 11.026 -8.177 -13.072 1.00 93.25 93 ILE A CA 1
ATOM 800 C C . ILE A 1 93 ? 11.679 -7.460 -11.879 1.00 93.25 93 ILE A C 1
ATOM 802 O O . ILE A 1 93 ? 12.597 -6.673 -12.081 1.00 93.25 93 ILE A O 1
ATOM 806 N N . PHE A 1 94 ? 11.267 -7.768 -10.645 1.00 95.12 94 PHE A N 1
ATOM 807 C CA . PHE A 1 94 ? 11.768 -7.152 -9.414 1.00 95.12 94 PHE A CA 1
ATOM 808 C C . PHE A 1 94 ? 12.594 -8.101 -8.536 1.00 95.12 94 PHE A C 1
ATOM 810 O O . PHE A 1 94 ? 13.085 -7.680 -7.492 1.00 95.12 94 PHE A O 1
ATOM 817 N N . SER A 1 95 ? 12.767 -9.370 -8.920 1.00 92.19 95 SER A N 1
ATOM 818 C CA . SER A 1 95 ? 13.314 -10.418 -8.040 1.00 92.19 95 SER A CA 1
ATOM 819 C C . SER A 1 95 ? 14.699 -10.103 -7.461 1.00 92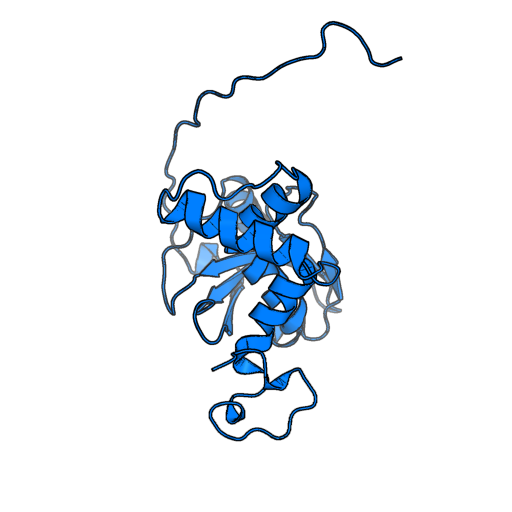.19 95 SER A C 1
ATOM 821 O O . SER A 1 95 ? 15.011 -10.501 -6.340 1.00 92.19 95 SER A O 1
ATOM 823 N N . CYS A 1 96 ? 15.523 -9.367 -8.210 1.00 91.19 96 CYS A N 1
ATOM 824 C CA . CYS A 1 96 ? 16.863 -8.926 -7.806 1.00 91.19 96 CYS A CA 1
ATOM 825 C C . CYS A 1 96 ? 16.934 -7.414 -7.530 1.00 91.19 96 CYS A C 1
ATOM 827 O O . CYS A 1 96 ? 18.021 -6.844 -7.542 1.00 91.19 96 CYS A O 1
ATOM 829 N N . GLY A 1 97 ? 15.788 -6.752 -7.369 1.00 92.62 97 GLY A N 1
ATOM 830 C CA . GLY A 1 97 ? 15.706 -5.309 -7.189 1.00 92.62 97 GLY A CA 1
ATOM 831 C C . GLY A 1 97 ? 15.815 -4.868 -5.731 1.00 92.62 97 GLY A C 1
ATOM 832 O O . GLY A 1 97 ? 15.402 -5.583 -4.815 1.00 92.62 97 GLY A O 1
ATOM 833 N N . HIS A 1 98 ? 16.328 -3.657 -5.532 1.00 95.94 98 HIS A N 1
ATOM 834 C CA . HIS A 1 98 ? 16.290 -2.934 -4.267 1.00 95.94 98 HIS A CA 1
ATOM 835 C C . HIS A 1 98 ? 15.142 -1.927 -4.291 1.00 95.94 98 HIS A C 1
ATOM 837 O O . HIS A 1 98 ? 15.115 -1.032 -5.136 1.00 95.94 98 HIS A O 1
ATOM 843 N N . LEU A 1 99 ? 14.197 -2.095 -3.368 1.00 97.31 99 LEU A N 1
ATOM 844 C CA . LEU A 1 99 ? 13.036 -1.225 -3.217 1.00 97.31 99 LEU A CA 1
ATOM 845 C C . LEU A 1 99 ? 13.367 -0.030 -2.315 1.00 97.31 99 LEU A C 1
ATOM 847 O O . LEU A 1 99 ? 13.935 -0.196 -1.235 1.00 97.31 99 LEU A O 1
ATOM 851 N N . LYS A 1 100 ? 12.956 1.161 -2.746 1.00 97.06 100 LYS A N 1
ATOM 852 C CA . LYS A 1 100 ? 12.931 2.406 -1.980 1.00 97.06 100 LYS A CA 1
ATOM 853 C C . LYS A 1 100 ? 11.480 2.864 -1.824 1.00 97.06 100 LYS A C 1
ATOM 855 O O . LYS A 1 100 ? 10.728 2.890 -2.797 1.00 97.06 100 LYS A O 1
ATOM 860 N N . ASP A 1 101 ? 11.105 3.205 -0.596 1.00 95.31 101 ASP A N 1
ATOM 861 C CA . ASP A 1 101 ? 9.778 3.724 -0.255 1.00 95.31 101 ASP A CA 1
ATOM 862 C C . ASP A 1 101 ? 9.651 5.191 -0.684 1.00 95.31 101 ASP A C 1
ATOM 864 O O . ASP A 1 101 ? 10.472 6.023 -0.286 1.00 95.31 101 ASP A O 1
ATOM 868 N N . MET A 1 102 ? 8.658 5.483 -1.527 1.00 95.19 102 MET A N 1
ATOM 869 C CA . MET A 1 102 ? 8.423 6.799 -2.127 1.00 95.19 102 MET A CA 1
ATOM 870 C C . MET A 1 102 ? 7.029 7.363 -1.794 1.00 95.19 102 MET A C 1
ATOM 872 O O . MET A 1 102 ? 6.695 8.470 -2.215 1.00 95.19 102 MET A O 1
ATOM 876 N N . ARG A 1 103 ? 6.240 6.669 -0.963 1.00 91.25 103 ARG A N 1
ATOM 877 C CA . ARG A 1 103 ? 4.838 7.015 -0.662 1.00 91.25 103 ARG A CA 1
ATOM 878 C C . ARG A 1 103 ? 4.653 8.415 -0.078 1.00 91.25 103 ARG A C 1
ATOM 880 O O . ARG A 1 103 ? 3.639 9.064 -0.307 1.00 91.25 103 ARG A O 1
ATOM 887 N N . LEU A 1 104 ? 5.645 8.906 0.666 1.00 86.75 104 LEU A N 1
ATOM 888 C CA . LEU A 1 104 ? 5.594 10.225 1.309 1.00 86.75 104 LEU A CA 1
ATOM 889 C C . LEU A 1 104 ? 5.909 11.396 0.363 1.00 86.75 104 LEU A C 1
ATOM 891 O O . LEU A 1 104 ? 5.714 12.543 0.756 1.00 86.75 104 LEU A O 1
ATOM 895 N N . PHE A 1 105 ? 6.393 11.135 -0.854 1.00 86.00 105 PHE A N 1
ATOM 896 C CA . PHE A 1 105 ? 6.801 12.189 -1.791 1.00 86.00 105 PHE A CA 1
ATOM 897 C C . PHE A 1 105 ? 5.642 12.678 -2.672 1.00 86.00 105 PHE A C 1
ATOM 899 O O . PHE A 1 105 ? 5.636 13.830 -3.096 1.00 86.00 105 PHE A O 1
ATOM 906 N N . GLY A 1 106 ? 4.607 11.854 -2.887 1.00 84.56 106 GLY A N 1
ATOM 907 C CA . GLY A 1 106 ? 3.404 12.271 -3.620 1.00 84.56 106 GLY A CA 1
ATOM 908 C C . GLY A 1 106 ? 3.640 12.545 -5.114 1.00 84.56 106 GLY A C 1
ATOM 909 O O . GLY A 1 106 ? 2.929 13.363 -5.716 1.00 84.56 106 GLY A O 1
ATOM 910 N N . ASP A 1 107 ? 4.622 11.853 -5.698 1.00 90.31 107 ASP A N 1
ATOM 911 C CA . ASP A 1 107 ? 5.090 12.029 -7.079 1.00 90.31 107 ASP A CA 1
ATOM 912 C C . ASP A 1 107 ? 4.307 11.200 -8.112 1.00 90.31 107 ASP A C 1
ATOM 914 O O . ASP A 1 107 ? 4.602 11.273 -9.298 1.00 90.31 107 ASP A O 1
ATOM 918 N N . GLY A 1 108 ? 3.271 10.459 -7.696 1.00 92.31 108 GLY A N 1
ATOM 919 C CA . GLY A 1 108 ? 2.423 9.647 -8.588 1.00 92.31 108 GLY A CA 1
ATOM 920 C C . GLY A 1 108 ? 2.865 8.186 -8.743 1.00 92.31 108 GLY A C 1
ATOM 921 O O . GLY A 1 108 ? 2.498 7.534 -9.724 1.00 92.31 108 GLY A O 1
ATOM 922 N N . TYR A 1 109 ? 3.676 7.702 -7.804 1.00 96.62 109 TYR A N 1
ATOM 923 C CA . TYR A 1 109 ? 4.036 6.300 -7.607 1.00 96.62 109 TYR A CA 1
ATOM 924 C C . TYR A 1 109 ? 4.402 6.067 -6.131 1.00 96.62 109 TYR A C 1
ATOM 926 O O . TYR A 1 109 ? 4.905 6.972 -5.460 1.00 96.62 109 TYR A O 1
ATOM 934 N N . ASP A 1 110 ? 4.192 4.850 -5.634 1.00 96.50 110 ASP A N 1
ATOM 935 C CA . ASP A 1 110 ? 4.433 4.478 -4.234 1.00 96.50 110 ASP A CA 1
ATOM 936 C C . ASP A 1 110 ? 5.877 4.038 -3.964 1.00 96.50 110 ASP A C 1
ATOM 938 O O . ASP A 1 110 ? 6.434 4.293 -2.893 1.00 96.50 110 ASP A O 1
ATOM 942 N N . PHE A 1 111 ? 6.504 3.352 -4.921 1.00 97.88 111 PHE A N 1
ATOM 943 C CA . PHE A 1 111 ? 7.811 2.726 -4.731 1.00 97.88 111 PHE A CA 1
ATOM 944 C C . PHE A 1 111 ? 8.728 2.921 -5.932 1.00 97.88 111 PHE A C 1
ATOM 946 O O . PHE A 1 111 ? 8.296 2.983 -7.079 1.00 97.88 111 PHE A O 1
ATOM 953 N N . TYR A 1 112 ? 10.028 2.947 -5.655 1.00 97.75 112 TYR A N 1
ATOM 954 C CA . TYR A 1 112 ? 11.077 2.911 -6.667 1.00 97.75 112 TYR A CA 1
ATOM 955 C C . TYR A 1 112 ? 11.870 1.615 -6.522 1.00 97.75 112 TYR A C 1
ATOM 957 O O . TYR A 1 112 ? 12.358 1.317 -5.433 1.00 97.75 112 TYR A O 1
ATOM 965 N N . ILE A 1 113 ? 12.017 0.835 -7.593 1.00 97.94 113 ILE A N 1
ATOM 966 C CA . ILE A 1 113 ? 12.775 -0.422 -7.563 1.00 97.94 113 ILE A CA 1
ATOM 967 C C . ILE A 1 113 ? 13.940 -0.349 -8.540 1.00 97.94 113 ILE A C 1
ATOM 969 O O . ILE A 1 113 ? 13.749 -0.351 -9.754 1.00 97.94 113 ILE A O 1
ATOM 973 N N . GLN A 1 114 ? 15.160 -0.360 -8.007 1.00 97.50 114 GLN A N 1
ATOM 974 C CA . GLN A 1 114 ? 16.380 -0.423 -8.805 1.00 97.50 114 GLN A CA 1
ATOM 975 C C . GLN A 1 114 ? 16.822 -1.871 -8.984 1.00 97.50 114 GLN A C 1
ATOM 977 O O . GLN A 1 114 ? 17.128 -2.554 -8.009 1.00 97.50 114 GLN A O 1
ATOM 982 N N . THR A 1 115 ? 16.932 -2.326 -10.227 1.00 93.50 115 THR A N 1
ATOM 983 C CA . THR A 1 115 ? 17.633 -3.570 -10.573 1.00 93.50 115 THR A CA 1
ATOM 984 C C . THR A 1 115 ? 18.983 -3.253 -11.217 1.00 93.50 115 THR A C 1
ATOM 986 O O . THR A 1 115 ? 19.273 -2.104 -11.547 1.00 93.50 115 THR A O 1
ATOM 989 N N . ASN A 1 116 ? 19.790 -4.282 -11.479 1.00 89.62 116 ASN A N 1
ATOM 990 C CA . ASN A 1 116 ? 21.052 -4.123 -12.212 1.00 89.62 116 ASN A CA 1
ATOM 991 C C . ASN A 1 116 ? 20.858 -3.675 -13.672 1.00 89.62 116 ASN A C 1
ATOM 993 O O . ASN A 1 116 ? 21.816 -3.240 -14.300 1.00 89.62 116 ASN A O 1
ATOM 997 N N . LYS A 1 117 ? 19.653 -3.843 -14.235 1.00 89.12 117 LYS A N 1
ATOM 998 C CA . LYS A 1 117 ? 19.368 -3.569 -15.653 1.00 89.12 117 LYS A CA 1
ATOM 999 C C . LYS A 1 117 ? 18.601 -2.272 -15.860 1.00 89.12 117 LYS A C 1
ATOM 1001 O O . LYS A 1 117 ? 18.858 -1.567 -16.824 1.00 89.12 117 LYS A O 1
ATOM 1006 N N . GLN A 1 118 ? 17.640 -2.003 -14.983 1.00 93.62 118 GLN A N 1
ATOM 1007 C CA . GLN A 1 118 ? 16.719 -0.880 -15.110 1.00 93.62 118 GLN A CA 1
ATOM 1008 C C . GLN A 1 118 ? 16.105 -0.500 -13.766 1.00 93.62 118 GLN A C 1
ATOM 1010 O O . GLN A 1 118 ? 16.154 -1.271 -12.798 1.00 93.62 118 GLN A O 1
ATOM 1015 N N . ALA A 1 119 ? 15.526 0.690 -13.737 1.00 95.94 119 ALA A N 1
ATOM 1016 C CA . ALA A 1 119 ? 14.769 1.220 -12.622 1.00 95.94 119 ALA A CA 1
ATOM 1017 C C . ALA A 1 119 ? 13.276 1.178 -12.936 1.00 95.94 119 ALA A C 1
ATOM 1019 O O . ALA A 1 119 ? 12.888 1.317 -14.091 1.00 95.94 119 ALA A O 1
ATOM 1020 N N . PHE A 1 120 ? 12.451 1.012 -11.908 1.00 97.75 120 PHE A N 1
ATOM 1021 C CA . PHE A 1 120 ? 11.004 1.018 -12.056 1.00 97.75 120 PHE A CA 1
ATOM 1022 C C . PHE A 1 120 ? 10.341 1.968 -11.072 1.00 97.75 120 PHE A C 1
ATOM 1024 O O . PHE A 1 120 ? 10.657 1.943 -9.880 1.00 97.75 120 PHE A O 1
ATOM 1031 N N . LEU A 1 121 ? 9.372 2.728 -11.573 1.00 98.00 121 LEU A N 1
ATOM 1032 C CA . LEU A 1 121 ? 8.377 3.437 -10.780 1.00 98.00 121 LEU A CA 1
ATOM 1033 C C . LEU A 1 121 ? 7.188 2.500 -10.588 1.00 98.00 121 LEU A C 1
ATOM 1035 O O . LEU A 1 121 ? 6.646 1.980 -11.565 1.00 98.00 121 LEU A O 1
ATOM 1039 N N . VAL A 1 122 ? 6.810 2.240 -9.341 1.00 98.31 122 VAL A N 1
ATOM 1040 C CA . VAL A 1 122 ? 5.778 1.258 -9.015 1.00 98.31 122 VAL A CA 1
ATOM 1041 C C . VAL A 1 122 ? 4.649 1.907 -8.238 1.00 98.31 122 VAL A C 1
ATOM 1043 O O . VAL A 1 122 ? 4.864 2.451 -7.160 1.00 98.31 122 VAL A O 1
ATOM 1046 N N . GLU A 1 123 ? 3.445 1.780 -8.777 1.00 98.00 123 GLU A N 1
ATOM 1047 C CA . GLU A 1 123 ? 2.193 2.183 -8.139 1.00 98.00 123 GLU A CA 1
ATOM 1048 C C . GLU A 1 123 ? 1.427 0.940 -7.689 1.00 98.00 123 GLU A C 1
ATOM 1050 O O . GLU A 1 123 ? 1.271 -0.006 -8.471 1.00 98.00 123 GLU A O 1
ATOM 1055 N N . VAL A 1 124 ? 0.940 0.923 -6.447 1.00 97.56 124 VAL A N 1
ATOM 1056 C CA . VAL A 1 124 ? 0.271 -0.236 -5.853 1.00 97.56 124 VAL A CA 1
ATOM 1057 C C . VAL A 1 124 ? -1.203 0.061 -5.607 1.00 97.56 124 VAL A C 1
ATOM 1059 O O . VAL A 1 124 ? -1.576 0.964 -4.870 1.00 97.56 124 VAL A O 1
ATOM 1062 N N . LYS A 1 125 ? -2.087 -0.764 -6.175 1.00 96.25 125 LYS A N 1
ATOM 1063 C CA . LYS A 1 125 ? -3.536 -0.680 -5.933 1.00 96.25 125 LYS A CA 1
ATOM 1064 C C . LYS A 1 125 ? -4.062 -1.967 -5.305 1.00 96.25 125 LYS A C 1
ATOM 1066 O O . LYS A 1 125 ? -3.676 -3.067 -5.689 1.00 96.25 125 LYS A O 1
ATOM 1071 N N . GLY A 1 126 ? -4.982 -1.833 -4.354 1.00 94.44 126 GLY A N 1
ATOM 1072 C CA . GLY A 1 126 ? -5.638 -2.958 -3.687 1.00 94.44 126 GLY A CA 1
ATOM 1073 C C . GLY A 1 126 ? -7.064 -3.194 -4.173 1.00 94.44 126 GLY A C 1
ATOM 1074 O O . GLY A 1 126 ? -7.847 -2.251 -4.283 1.00 94.44 126 GLY A O 1
ATOM 1075 N N . ILE A 1 127 ? -7.425 -4.457 -4.403 1.00 93.88 127 ILE A N 1
ATOM 1076 C CA . ILE A 1 127 ? -8.795 -4.894 -4.687 1.00 93.88 127 ILE A CA 1
ATOM 1077 C C . ILE A 1 127 ? -9.149 -6.052 -3.745 1.00 93.88 127 ILE A C 1
ATOM 1079 O O . ILE A 1 127 ? -8.428 -7.043 -3.623 1.00 93.88 127 ILE A O 1
ATOM 1083 N N . ARG A 1 128 ? -10.286 -5.908 -3.054 1.00 89.94 128 ARG A N 1
ATOM 1084 C CA . ARG A 1 128 ? -10.779 -6.863 -2.047 1.00 89.94 128 ARG A CA 1
ATOM 1085 C C . ARG A 1 128 ? -11.121 -8.226 -2.645 1.00 89.94 128 ARG A C 1
ATOM 1087 O O . ARG A 1 128 ? -10.739 -9.249 -2.083 1.00 89.94 128 ARG A O 1
ATOM 1094 N N . GLU A 1 129 ? -11.749 -8.218 -3.812 1.00 92.75 129 GLU A N 1
ATOM 1095 C CA . GLU A 1 129 ? -12.206 -9.410 -4.523 1.00 92.75 129 GLU A CA 1
ATOM 1096 C C . GLU A 1 129 ? -11.215 -9.856 -5.612 1.00 92.75 129 GLU A C 1
ATOM 1098 O O . GLU A 1 129 ? -10.193 -9.213 -5.865 1.00 92.75 129 GLU A O 1
ATOM 1103 N N . LYS A 1 130 ? -11.515 -10.964 -6.299 1.00 93.44 130 LYS A N 1
ATOM 1104 C CA . LYS A 1 130 ? -10.703 -11.482 -7.424 1.00 93.44 130 LYS A CA 1
ATOM 1105 C C . LYS A 1 130 ? -10.721 -10.586 -8.669 1.00 93.44 130 LYS A C 1
ATOM 1107 O O . LYS A 1 130 ? -9.907 -10.773 -9.569 1.00 93.44 130 LYS A O 1
ATOM 1112 N N . GLN A 1 131 ? -11.655 -9.642 -8.725 1.00 92.94 131 GLN A N 1
ATOM 1113 C CA . GLN A 1 131 ? -11.820 -8.660 -9.792 1.00 92.94 131 GLN A CA 1
ATOM 1114 C C . GLN A 1 131 ? -12.417 -7.373 -9.217 1.00 92.94 131 GLN A C 1
ATOM 1116 O O . GLN A 1 131 ? -13.102 -7.404 -8.196 1.00 92.94 131 GLN A O 1
ATOM 1121 N N . GLY A 1 132 ? -12.190 -6.241 -9.877 1.00 92.06 132 GLY A N 1
ATOM 1122 C CA . GLY A 1 132 ? -12.740 -4.964 -9.439 1.00 92.06 132 GLY A CA 1
ATOM 1123 C C . GLY A 1 132 ? -12.340 -3.814 -10.348 1.00 92.06 132 GLY A C 1
ATOM 1124 O O . GLY A 1 132 ? -11.516 -3.970 -11.248 1.00 92.06 132 GLY A O 1
ATOM 1125 N N . ALA A 1 133 ? -12.940 -2.652 -10.105 1.00 91.25 133 ALA A N 1
ATOM 1126 C CA . ALA A 1 133 ? -12.577 -1.429 -10.801 1.00 91.25 133 ALA A CA 1
ATOM 1127 C C . ALA A 1 133 ? -11.283 -0.844 -10.222 1.00 91.25 133 ALA A C 1
ATOM 1129 O O . ALA A 1 133 ? -11.087 -0.823 -9.007 1.00 91.25 133 ALA A O 1
ATOM 1130 N N . LEU A 1 134 ? -10.443 -0.311 -11.104 1.00 92.94 134 LEU A N 1
ATOM 1131 C CA . LEU A 1 134 ? -9.219 0.397 -10.758 1.00 92.94 134 LEU A CA 1
ATOM 1132 C C . LEU A 1 134 ? -9.295 1.829 -11.280 1.00 92.94 134 LEU A C 1
ATOM 1134 O O . LEU A 1 134 ? -9.927 2.107 -12.299 1.00 92.94 134 LEU A O 1
ATOM 1138 N N . ARG A 1 135 ? -8.674 2.755 -10.554 1.00 93.56 135 ARG A N 1
ATOM 1139 C CA . ARG A 1 135 ? -8.586 4.164 -10.932 1.00 93.56 135 ARG A CA 1
ATOM 1140 C C . ARG A 1 135 ? -7.170 4.654 -10.690 1.00 93.56 135 ARG A C 1
ATOM 1142 O O . ARG A 1 135 ? -6.575 4.275 -9.685 1.00 93.56 135 ARG A O 1
ATOM 1149 N N . LEU A 1 136 ? -6.703 5.521 -11.580 1.00 94.69 136 LEU A N 1
ATOM 1150 C CA . LEU A 1 136 ? -5.496 6.309 -11.381 1.00 94.69 136 LEU A CA 1
ATOM 1151 C C . LEU A 1 136 ? -5.871 7.742 -11.001 1.00 94.69 136 LEU A C 1
ATOM 1153 O O . LEU A 1 136 ? -6.913 8.257 -11.428 1.00 94.69 136 LEU A O 1
ATOM 1157 N N . THR A 1 137 ? -5.037 8.381 -10.188 1.00 94.06 137 THR A N 1
ATOM 1158 C CA . THR A 1 137 ? -5.051 9.841 -10.054 1.00 94.06 137 THR A CA 1
ATOM 1159 C C . THR A 1 137 ? -4.462 10.488 -11.309 1.00 94.06 137 THR A C 1
ATOM 1161 O O . THR A 1 137 ? -3.832 9.824 -12.131 1.00 94.06 137 THR A O 1
ATOM 1164 N N . GLN A 1 138 ? -4.672 11.796 -11.482 1.00 94.50 138 GLN A N 1
ATOM 1165 C CA . GLN A 1 138 ? -4.099 12.520 -12.620 1.00 94.50 138 GLN A CA 1
ATOM 1166 C C . GLN A 1 138 ? -2.568 12.396 -12.647 1.00 94.50 138 GLN A C 1
ATOM 1168 O O . GLN A 1 138 ? -2.011 12.038 -13.679 1.00 94.50 138 GLN A O 1
ATOM 1173 N N . LYS A 1 139 ? -1.909 12.599 -11.497 1.00 95.56 139 LYS A N 1
ATOM 1174 C CA . LYS A 1 139 ? -0.453 12.453 -11.373 1.00 95.56 139 LYS A CA 1
ATOM 1175 C C . LYS A 1 139 ? 0.015 11.049 -11.752 1.00 95.56 139 LYS A C 1
ATOM 1177 O O . LYS A 1 139 ? 0.929 10.918 -12.550 1.00 95.56 139 LYS A O 1
ATOM 1182 N N . GLU A 1 140 ? -0.629 10.004 -11.229 1.00 97.38 140 GLU A N 1
ATOM 1183 C CA . GLU A 1 140 ? -0.295 8.611 -11.576 1.00 97.38 140 GLU A CA 1
ATOM 1184 C C . GLU A 1 140 ? -0.416 8.352 -13.085 1.00 97.38 140 GLU A C 1
ATOM 1186 O O . GLU A 1 140 ? 0.459 7.731 -13.683 1.00 97.38 140 GLU A O 1
ATOM 1191 N N . TYR A 1 141 ? -1.475 8.864 -13.722 1.00 97.56 141 TYR A N 1
ATOM 1192 C CA . TYR A 1 141 ? -1.668 8.730 -15.167 1.00 97.56 141 TYR A CA 1
ATOM 1193 C C . TYR A 1 141 ? -0.569 9.451 -15.967 1.00 97.56 141 TYR A C 1
ATOM 1195 O O . TYR A 1 141 ? -0.013 8.881 -16.905 1.00 97.56 141 TYR A O 1
ATOM 1203 N N . GLU A 1 142 ? -0.223 10.682 -15.587 1.00 97.50 142 GLU A N 1
ATOM 1204 C CA . GLU A 1 142 ? 0.840 11.472 -16.224 1.00 97.50 142 GLU A CA 1
ATOM 1205 C C . GLU A 1 142 ? 2.219 10.811 -16.069 1.00 97.50 142 GLU A C 1
ATOM 1207 O O . GLU A 1 142 ? 2.989 10.742 -17.030 1.00 97.50 142 GLU A O 1
ATOM 1212 N N . GLN A 1 143 ? 2.525 10.262 -14.889 1.00 97.88 143 GLN A N 1
ATOM 1213 C CA . GLN A 1 143 ? 3.757 9.504 -14.654 1.00 97.88 143 GLN A CA 1
ATOM 1214 C C . GLN A 1 143 ? 3.792 8.219 -15.486 1.00 97.88 143 GLN A C 1
ATOM 1216 O O . GLN A 1 143 ? 4.797 7.934 -16.137 1.00 97.88 143 GLN A O 1
ATOM 1221 N N . ALA A 1 144 ? 2.685 7.473 -15.536 1.00 97.50 144 ALA A N 1
ATOM 1222 C CA . ALA A 1 144 ? 2.580 6.273 -16.358 1.00 97.50 144 ALA A CA 1
ATOM 1223 C C . ALA A 1 144 ? 2.781 6.573 -17.849 1.00 97.50 144 ALA A C 1
ATOM 1225 O O . ALA A 1 144 ? 3.416 5.790 -18.555 1.00 97.50 144 ALA A O 1
ATOM 1226 N N . GLN A 1 145 ? 2.298 7.723 -18.325 1.00 97.19 145 GLN A N 1
ATOM 1227 C CA . GLN A 1 145 ? 2.533 8.187 -19.689 1.00 97.19 145 GLN A CA 1
ATOM 1228 C C . GLN A 1 145 ? 4.004 8.563 -19.914 1.00 97.19 145 GLN A C 1
ATOM 1230 O O . GLN A 1 145 ? 4.612 8.109 -20.883 1.00 97.19 145 GLN A O 1
ATOM 1235 N N . THR A 1 146 ? 4.584 9.345 -19.002 1.00 97.69 146 THR A N 1
ATOM 1236 C CA . THR A 1 146 ? 5.957 9.865 -19.106 1.00 97.69 146 THR A CA 1
ATOM 1237 C C . THR A 1 146 ? 6.995 8.747 -19.081 1.00 97.69 146 THR A C 1
ATOM 1239 O O . THR A 1 146 ? 7.880 8.702 -19.932 1.00 97.69 146 THR A O 1
ATOM 1242 N N . TYR A 1 147 ? 6.873 7.821 -18.129 1.00 96.94 147 TYR A N 1
ATOM 1243 C CA . TYR A 1 147 ? 7.866 6.773 -17.893 1.00 96.94 147 TYR A CA 1
ATOM 1244 C C . TYR A 1 147 ? 7.536 5.457 -18.603 1.00 96.94 147 TYR A C 1
ATOM 1246 O O . TYR A 1 147 ? 8.418 4.618 -18.763 1.00 96.94 147 TYR A O 1
ATOM 1254 N N . SER A 1 148 ? 6.306 5.285 -19.103 1.00 95.31 148 SER A N 1
ATOM 1255 C CA . SER A 1 148 ? 5.901 4.203 -20.011 1.00 95.31 148 SER A CA 1
ATOM 1256 C C . SER A 1 148 ? 6.397 2.810 -19.582 1.00 95.31 148 SER A C 1
ATOM 1258 O O . SER A 1 148 ? 5.775 2.161 -18.746 1.00 95.31 148 SER A O 1
ATOM 1260 N N . HIS A 1 149 ? 7.508 2.323 -20.149 1.00 93.31 149 HIS A N 1
ATOM 1261 C CA . HIS A 1 149 ? 8.059 0.987 -19.884 1.00 93.31 149 HIS A CA 1
ATOM 1262 C C . HIS A 1 149 ? 8.689 0.844 -18.492 1.00 93.31 149 HIS A C 1
ATOM 1264 O O . HIS A 1 149 ? 8.734 -0.271 -17.970 1.00 93.31 149 HIS A O 1
ATOM 1270 N N . ASP A 1 150 ? 9.106 1.954 -17.886 1.00 96.75 150 ASP A N 1
ATOM 1271 C CA . ASP A 1 150 ? 9.673 1.993 -16.538 1.00 96.75 150 ASP A CA 1
ATOM 1272 C C . ASP A 1 150 ? 8.587 2.178 -15.467 1.00 96.75 150 ASP A C 1
ATOM 1274 O O . ASP A 1 150 ? 8.865 2.056 -14.276 1.00 96.75 150 ASP A O 1
ATOM 1278 N N . TYR A 1 151 ? 7.333 2.427 -15.866 1.00 98.25 151 TYR A N 1
ATOM 1279 C CA . TYR A 1 151 ? 6.197 2.511 -14.952 1.00 98.25 151 TYR A CA 1
ATOM 1280 C C . TYR A 1 151 ? 5.451 1.176 -14.882 1.00 98.25 151 TYR A C 1
ATOM 1282 O O . TYR A 1 151 ? 4.995 0.629 -15.893 1.00 98.25 151 TYR A O 1
ATOM 1290 N N . VAL A 1 152 ? 5.291 0.651 -13.669 1.00 98.06 152 VAL A N 1
ATOM 1291 C CA . VAL A 1 152 ? 4.614 -0.620 -13.414 1.00 98.06 152 VAL A CA 1
ATOM 1292 C C . VAL A 1 152 ? 3.469 -0.407 -12.437 1.00 98.06 152 VAL A C 1
ATOM 1294 O O . VAL A 1 152 ? 3.667 0.007 -11.299 1.00 98.06 152 VAL A O 1
ATOM 1297 N N . LEU A 1 153 ? 2.265 -0.770 -12.867 1.00 98.06 153 LEU A N 1
ATOM 1298 C CA . LEU A 1 153 ? 1.112 -0.863 -11.981 1.00 98.06 153 LEU A CA 1
ATOM 1299 C C . LEU A 1 153 ? 1.073 -2.261 -11.366 1.00 98.06 153 LEU A C 1
ATOM 1301 O O . LEU A 1 153 ? 1.039 -3.261 -12.089 1.00 98.06 153 LEU A O 1
ATOM 1305 N N . VAL A 1 154 ? 1.051 -2.347 -10.041 1.00 98.19 154 VAL A N 1
ATOM 1306 C CA . VAL A 1 154 ? 0.886 -3.608 -9.318 1.00 98.19 154 VAL A CA 1
ATOM 1307 C C . VAL A 1 154 ? -0.460 -3.615 -8.615 1.00 98.19 154 VAL A C 1
ATOM 1309 O O . VAL A 1 154 ? -0.746 -2.778 -7.764 1.00 98.19 154 VAL A O 1
ATOM 1312 N N . VAL A 1 155 ? -1.295 -4.592 -8.957 1.00 97.56 155 VAL A N 1
ATOM 1313 C CA . VAL A 1 155 ? -2.607 -4.778 -8.341 1.00 97.56 155 VAL A CA 1
ATOM 1314 C C . VAL A 1 155 ? -2.554 -5.968 -7.396 1.00 97.56 155 VAL A C 1
ATOM 1316 O O . VAL A 1 155 ? -2.263 -7.091 -7.811 1.00 97.56 155 VAL A O 1
ATOM 1319 N N . VAL A 1 156 ? -2.852 -5.727 -6.122 1.00 96.75 156 VAL A N 1
ATOM 1320 C CA . VAL A 1 156 ? -3.044 -6.776 -5.120 1.00 96.75 156 VAL A CA 1
ATOM 1321 C C . VAL A 1 156 ? -4.517 -7.164 -5.111 1.00 96.75 156 VAL A C 1
ATOM 1323 O O . VAL A 1 156 ? -5.361 -6.422 -4.608 1.00 96.75 156 VAL A O 1
ATOM 1326 N N . LEU A 1 157 ? -4.829 -8.312 -5.707 1.00 95.75 157 LEU A N 1
ATOM 1327 C CA . LEU A 1 157 ? -6.189 -8.843 -5.821 1.00 95.75 157 LEU A CA 1
ATOM 1328 C C . LEU A 1 157 ? -6.508 -9.776 -4.655 1.00 95.75 157 LEU A C 1
ATOM 1330 O O . LEU A 1 157 ? -5.602 -10.344 -4.049 1.00 95.75 157 LEU A O 1
ATOM 1334 N N . ASN A 1 158 ? -7.798 -9.997 -4.402 1.00 93.25 158 ASN A N 1
ATOM 1335 C CA . ASN A 1 158 ? -8.303 -10.981 -3.445 1.00 93.25 158 ASN A CA 1
ATOM 1336 C C . ASN A 1 158 ? -7.826 -10.763 -1.991 1.00 93.25 158 ASN A C 1
ATOM 1338 O O . ASN A 1 158 ? -7.588 -11.726 -1.254 1.00 93.25 158 ASN A O 1
ATOM 1342 N N . LEU A 1 159 ? -7.696 -9.499 -1.560 1.00 88.81 159 LEU A N 1
ATOM 1343 C CA . LEU A 1 159 ? -7.308 -9.130 -0.185 1.00 88.81 159 LEU A CA 1
ATOM 1344 C C . LEU A 1 159 ? -8.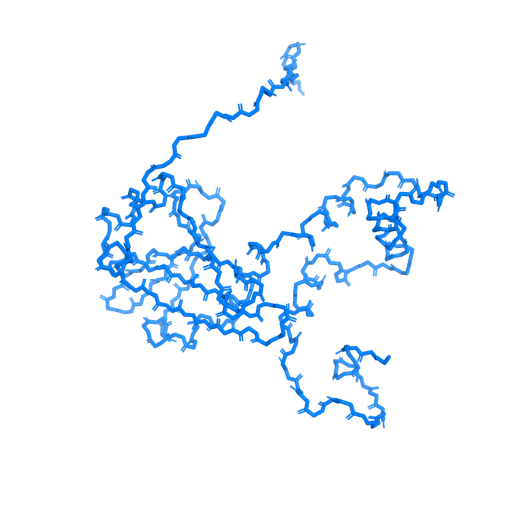265 -9.697 0.889 1.00 88.81 159 LEU A C 1
ATOM 1346 O O . LEU A 1 159 ? -7.854 -9.986 2.020 1.00 88.81 159 LEU A O 1
ATOM 1350 N N . SER A 1 160 ? -9.539 -9.906 0.538 1.00 83.69 160 SER A N 1
ATOM 1351 C CA . SER A 1 160 ? -10.570 -10.501 1.403 1.00 83.69 160 SER A CA 1
ATOM 1352 C C . SER A 1 160 ? -10.374 -11.995 1.679 1.00 83.69 160 SER A C 1
ATOM 1354 O O . SER A 1 160 ? -10.999 -12.528 2.597 1.00 83.69 160 SER A O 1
ATOM 1356 N N . GLU A 1 161 ? -9.494 -12.681 0.954 1.00 86.00 161 GLU A N 1
ATOM 1357 C CA . GLU A 1 161 ? -9.205 -14.094 1.194 1.00 86.00 161 GLU A CA 1
ATOM 1358 C C . GLU A 1 161 ? -7.702 -14.363 1.165 1.00 86.00 161 GLU A C 1
ATOM 1360 O O . GLU A 1 161 ? -7.040 -14.254 2.195 1.00 86.00 161 GLU A O 1
ATOM 1365 N N . LYS A 1 162 ? -7.177 -14.733 -0.007 1.00 88.06 162 LYS A N 1
ATOM 1366 C CA . LYS A 1 162 ? -5.777 -15.075 -0.241 1.00 88.06 162 LYS A CA 1
ATOM 1367 C C . LYS A 1 162 ? -5.246 -14.153 -1.339 1.00 88.06 162 LYS A C 1
ATOM 1369 O O . LYS A 1 162 ? -5.573 -14.399 -2.508 1.00 88.06 162 LYS A O 1
ATOM 1374 N N . PRO A 1 163 ? -4.467 -13.120 -0.985 1.00 93.12 163 PRO A N 1
ATOM 1375 C CA . PRO A 1 163 ? -4.037 -12.132 -1.949 1.00 93.12 163 PRO A CA 1
ATOM 1376 C C . PRO A 1 163 ? -3.063 -12.706 -2.973 1.00 93.12 163 PRO A C 1
ATOM 1378 O O . PRO A 1 163 ? -2.361 -13.685 -2.704 1.00 93.12 163 PRO A O 1
ATOM 1381 N N . TYR A 1 164 ? -3.004 -12.071 -4.139 1.00 94.31 164 TYR A N 1
ATOM 1382 C CA . TYR A 1 164 ? -1.985 -12.332 -5.150 1.00 94.31 164 TYR A CA 1
ATOM 1383 C C . TYR A 1 164 ? -1.663 -11.065 -5.946 1.00 94.31 164 TYR A C 1
ATOM 1385 O O . TYR A 1 164 ? -2.483 -10.151 -6.051 1.00 94.31 164 TYR A O 1
ATOM 1393 N N . LEU A 1 165 ? -0.445 -11.015 -6.492 1.00 96.50 165 LEU A N 1
ATOM 1394 C CA . LEU A 1 165 ? 0.065 -9.877 -7.254 1.00 96.50 165 LEU A CA 1
ATOM 1395 C C . LEU A 1 165 ? -0.235 -10.047 -8.744 1.00 96.50 165 LEU A C 1
ATOM 1397 O O . LEU A 1 165 ? 0.092 -11.077 -9.334 1.00 96.50 165 LEU A O 1
ATOM 1401 N N . LEU A 1 166 ? -0.777 -9.001 -9.357 1.00 96.94 166 LEU A N 1
ATOM 1402 C CA . LEU A 1 166 ? -0.843 -8.823 -10.802 1.00 96.94 166 LEU A CA 1
ATOM 1403 C C . LEU A 1 166 ? 0.004 -7.604 -11.177 1.00 96.94 166 LEU A C 1
ATOM 1405 O O . LEU A 1 166 ? -0.343 -6.481 -10.826 1.00 96.94 166 LEU A O 1
ATOM 1409 N N . SER A 1 167 ? 1.118 -7.816 -11.877 1.00 96.81 167 SER A N 1
ATOM 1410 C CA . SER A 1 167 ? 1.994 -6.738 -12.352 1.00 96.81 167 SER A CA 1
ATOM 1411 C C . SER A 1 167 ? 1.725 -6.415 -13.820 1.00 96.81 167 SER A C 1
ATOM 1413 O O . SER A 1 167 ? 1.777 -7.315 -14.660 1.00 96.81 167 SER A O 1
ATOM 1415 N N . ILE A 1 168 ? 1.512 -5.139 -14.134 1.00 96.62 168 ILE A N 1
ATOM 1416 C CA . ILE A 1 168 ? 1.235 -4.631 -15.480 1.00 96.62 168 ILE A CA 1
ATOM 1417 C C . ILE A 1 168 ? 2.277 -3.556 -15.799 1.00 96.62 168 ILE A C 1
ATOM 1419 O O . ILE A 1 168 ? 2.184 -2.423 -15.327 1.00 96.62 168 ILE A O 1
ATOM 1423 N N . ALA A 1 169 ? 3.298 -3.923 -16.573 1.00 95.88 169 ALA A N 1
ATOM 1424 C CA . ALA A 1 169 ? 4.280 -2.966 -17.080 1.00 95.88 169 ALA A CA 1
ATOM 1425 C C . ALA A 1 169 ? 3.663 -2.138 -18.210 1.00 95.88 169 ALA A C 1
ATOM 1427 O O . ALA A 1 169 ? 2.919 -2.690 -19.019 1.00 95.88 169 ALA A O 1
ATOM 1428 N N . ASN A 1 170 ? 3.977 -0.842 -18.274 1.00 96.50 170 ASN A N 1
ATOM 1429 C CA . ASN A 1 170 ? 3.363 0.096 -19.216 1.00 96.50 170 ASN A CA 1
ATOM 1430 C C . ASN A 1 170 ? 1.820 -0.002 -19.212 1.00 96.50 170 ASN A C 1
ATOM 1432 O O . ASN A 1 170 ? 1.209 -0.398 -20.211 1.00 96.50 170 ASN A O 1
ATOM 1436 N N . PRO A 1 171 ? 1.164 0.307 -18.075 1.00 96.88 171 PRO A N 1
ATOM 1437 C CA . PRO A 1 171 ? -0.263 0.047 -17.895 1.00 96.88 171 PRO A CA 1
ATOM 1438 C C . PRO A 1 171 ? -1.139 0.750 -18.934 1.00 96.88 171 PRO A C 1
ATOM 1440 O O . PRO A 1 171 ? -2.145 0.181 -19.342 1.00 96.88 171 PRO A O 1
ATOM 1443 N N . LEU A 1 172 ? -0.742 1.926 -19.428 1.00 96.88 172 LEU A N 1
ATOM 1444 C CA . LEU A 1 172 ? -1.515 2.681 -20.422 1.00 96.88 172 LEU A CA 1
ATOM 1445 C C . LEU A 1 172 ? -1.531 2.032 -21.814 1.00 96.88 172 LEU A C 1
ATOM 1447 O O . LEU A 1 172 ? -2.394 2.346 -22.626 1.00 96.88 172 LEU A O 1
ATOM 1451 N N . LYS A 1 173 ? -0.603 1.110 -22.100 1.00 96.69 173 LYS A N 1
ATOM 1452 C CA . LYS A 1 173 ? -0.618 0.309 -23.332 1.00 96.69 173 LYS A CA 1
ATOM 1453 C C . LYS A 1 173 ? -1.606 -0.860 -23.259 1.00 96.69 173 LYS A C 1
ATOM 1455 O O . LYS A 1 173 ? -2.036 -1.365 -24.292 1.00 96.69 173 LYS A O 1
ATOM 1460 N N . HIS A 1 174 ? -1.919 -1.322 -22.050 1.00 94.44 174 HIS A N 1
ATOM 1461 C CA . HIS A 1 174 ? -2.690 -2.545 -21.809 1.00 94.44 174 HIS A CA 1
ATOM 1462 C C . HIS A 1 174 ? -4.082 -2.291 -21.224 1.00 94.44 174 HIS A C 1
ATOM 1464 O O . HIS A 1 174 ? -4.927 -3.182 -21.270 1.00 94.44 174 HIS A O 1
ATOM 1470 N N . LEU A 1 175 ? -4.315 -1.104 -20.665 1.00 95.19 175 LEU A N 1
ATOM 1471 C CA . LEU A 1 175 ? -5.560 -0.705 -20.023 1.00 95.19 175 LEU A CA 1
ATOM 1472 C C . LEU A 1 175 ? -6.038 0.627 -20.600 1.00 95.19 175 LEU A C 1
ATOM 1474 O O . LEU A 1 175 ? -5.270 1.581 -20.714 1.00 95.19 175 LEU A O 1
ATOM 1478 N N . GLU A 1 176 ? -7.331 0.703 -20.899 1.00 95.06 176 GLU A N 1
ATOM 1479 C CA . GLU A 1 176 ? -7.977 1.935 -21.339 1.00 95.06 176 GLU A CA 1
ATOM 1480 C C . GLU A 1 176 ? -8.529 2.708 -20.138 1.00 95.06 176 GLU A C 1
ATOM 1482 O O . GLU A 1 176 ? -9.280 2.174 -19.318 1.00 95.06 176 GLU A O 1
ATOM 1487 N N . PHE A 1 177 ? -8.186 3.993 -20.048 1.00 94.56 177 PHE A N 1
ATOM 1488 C CA . PHE A 1 177 ? -8.674 4.886 -19.001 1.00 94.56 177 PHE A CA 1
ATOM 1489 C C . PHE A 1 177 ? -9.531 5.998 -19.599 1.00 94.56 177 PHE A C 1
ATOM 1491 O O . PHE A 1 177 ? -9.173 6.618 -20.598 1.00 94.56 177 PHE A O 1
ATOM 1498 N N . LYS A 1 178 ? -10.653 6.299 -18.938 1.00 94.94 178 LYS A N 1
ATOM 1499 C CA . LYS A 1 178 ? -11.502 7.450 -19.256 1.00 94.94 178 LYS A CA 1
ATOM 1500 C C . LYS A 1 178 ? -11.320 8.543 -18.209 1.00 94.94 178 LYS A C 1
ATOM 1502 O O . LYS A 1 178 ? -11.585 8.318 -17.025 1.00 94.94 178 LYS A O 1
ATOM 1507 N N . ALA A 1 179 ? -10.950 9.742 -18.653 1.00 93.94 179 ALA A N 1
ATOM 1508 C CA . ALA A 1 179 ? -10.905 10.916 -17.791 1.00 93.94 179 ALA A CA 1
ATOM 1509 C C . ALA A 1 179 ? -12.302 11.224 -17.217 1.00 93.94 179 ALA A C 1
ATOM 1511 O O . ALA A 1 179 ? -13.296 11.262 -17.944 1.00 93.94 179 ALA A O 1
ATOM 1512 N N . CYS A 1 180 ? -12.375 11.407 -15.897 1.00 91.56 180 CYS A N 1
ATOM 1513 C CA . CYS A 1 180 ? -13.607 11.719 -15.173 1.00 91.56 180 CYS A CA 1
ATOM 1514 C C . CYS A 1 180 ? -13.338 12.832 -14.155 1.00 91.56 180 CYS A C 1
ATOM 1516 O O . CYS A 1 180 ? -12.689 12.588 -13.135 1.00 91.56 180 CYS A O 1
ATOM 1518 N N . GLU A 1 181 ? -13.876 14.025 -14.391 1.00 89.56 181 GLU A N 1
ATOM 1519 C CA . GLU A 1 181 ? -13.767 15.138 -13.446 1.00 89.56 181 GLU A CA 1
ATOM 1520 C C . GLU A 1 181 ? -14.729 14.963 -12.264 1.00 89.56 181 GLU A C 1
ATOM 1522 O O . GLU A 1 181 ? -15.894 14.590 -12.422 1.00 89.56 181 GLU A O 1
ATOM 1527 N N . ARG A 1 182 ? -14.242 15.231 -11.048 1.00 83.88 182 ARG A N 1
ATOM 1528 C CA . ARG A 1 182 ? -15.048 15.210 -9.821 1.00 83.88 182 ARG A CA 1
ATOM 1529 C C . ARG A 1 182 ? -14.754 16.463 -9.007 1.00 83.88 182 ARG A C 1
ATOM 1531 O O . ARG A 1 182 ? -13.602 16.711 -8.667 1.00 83.88 182 ARG A O 1
ATOM 1538 N N . LYS A 1 183 ? -15.792 17.224 -8.652 1.00 82.75 183 LYS A N 1
ATOM 1539 C CA . LYS A 1 183 ? -15.655 18.375 -7.748 1.00 82.75 183 LYS A CA 1
ATOM 1540 C C . LYS A 1 183 ? -15.315 17.878 -6.338 1.00 82.75 183 LYS A C 1
ATOM 1542 O O . LYS A 1 183 ? -16.006 17.001 -5.817 1.00 82.75 183 LYS A O 1
ATOM 1547 N N . GLN A 1 184 ? -14.247 18.407 -5.738 1.00 78.00 184 GLN A N 1
ATOM 1548 C CA . GLN A 1 184 ? -13.923 18.130 -4.336 1.00 78.00 184 GLN A CA 1
ATOM 1549 C C . GLN A 1 184 ? -14.969 18.747 -3.398 1.00 78.00 184 GLN A C 1
ATOM 1551 O O . GLN A 1 184 ? -15.684 19.681 -3.764 1.00 78.00 184 GLN A O 1
ATOM 1556 N N . LYS A 1 185 ? -15.073 18.199 -2.182 1.00 83.62 185 LYS A N 1
ATOM 1557 C CA . LYS A 1 185 ? -15.894 18.787 -1.116 1.00 83.62 185 LYS A CA 1
ATOM 1558 C C . LYS A 1 185 ? -15.254 20.094 -0.643 1.00 83.62 185 LYS A C 1
ATOM 1560 O O . LYS A 1 185 ? -14.033 20.179 -0.591 1.00 83.62 185 LYS A O 1
ATOM 1565 N N . ASN A 1 186 ? -16.075 21.065 -0.247 1.00 83.69 186 ASN A N 1
ATOM 1566 C CA . ASN A 1 186 ? -15.595 22.280 0.412 1.00 83.69 186 ASN A CA 1
ATOM 1567 C C . ASN A 1 186 ? -14.824 21.898 1.686 1.00 83.69 186 ASN A C 1
ATOM 1569 O O . ASN A 1 186 ? -15.364 21.184 2.535 1.00 83.69 186 ASN A O 1
ATOM 1573 N N . ILE A 1 187 ? -13.577 22.356 1.802 1.00 82.94 187 ILE A N 1
ATOM 1574 C CA . ILE A 1 187 ? -12.723 22.150 2.976 1.00 82.94 187 ILE A CA 1
ATOM 1575 C C . ILE A 1 187 ? -12.771 23.433 3.810 1.00 82.94 187 ILE A C 1
ATOM 1577 O O . ILE A 1 187 ? -12.589 24.525 3.277 1.00 82.94 187 ILE A O 1
ATOM 1581 N N . LEU A 1 188 ? -13.060 23.301 5.106 1.00 88.19 188 LEU A N 1
ATOM 1582 C CA . LEU A 1 188 ? -12.950 24.393 6.071 1.00 88.19 188 LEU A CA 1
ATOM 1583 C C . LEU A 1 188 ? -11.589 24.277 6.760 1.00 88.19 188 LEU A C 1
ATOM 1585 O O . LEU A 1 188 ? -11.336 23.292 7.455 1.00 88.19 188 LEU A O 1
ATOM 1589 N N . GLU A 1 189 ? -10.728 25.267 6.557 1.00 87.75 189 GLU A N 1
ATOM 1590 C CA . GLU A 1 189 ? -9.393 25.321 7.150 1.00 87.75 189 GLU A CA 1
ATOM 1591 C C . GLU A 1 189 ? -9.360 26.326 8.307 1.00 87.75 189 GLU A C 1
ATOM 1593 O O . GLU A 1 189 ? -10.001 27.377 8.264 1.00 87.75 189 GLU A O 1
ATOM 1598 N N . TYR A 1 190 ? -8.614 25.993 9.361 1.00 90.56 190 TYR A N 1
ATOM 1599 C CA . TYR A 1 190 ? -8.384 26.873 10.504 1.00 90.56 190 TYR A CA 1
ATOM 1600 C C . TYR A 1 190 ? -6.913 27.266 10.509 1.00 90.56 190 TYR A C 1
ATOM 1602 O O . TYR A 1 190 ? -6.042 26.439 10.780 1.00 90.56 190 TYR A O 1
ATOM 1610 N N . HIS A 1 191 ? -6.637 28.529 10.204 1.00 90.12 191 HIS A N 1
ATOM 1611 C CA . HIS A 1 191 ? -5.279 29.059 10.192 1.00 90.12 191 HIS A CA 1
ATOM 1612 C C . HIS A 1 191 ? -4.974 29.715 11.537 1.00 90.12 191 HIS A C 1
ATOM 1614 O O . HIS A 1 191 ? -5.817 30.411 12.109 1.00 90.12 191 HIS A O 1
ATOM 1620 N N . LEU A 1 192 ? -3.762 29.490 12.046 1.00 92.50 192 LEU A N 1
ATOM 1621 C CA . LEU A 1 192 ? -3.274 30.168 13.240 1.00 92.50 192 LEU A CA 1
ATOM 1622 C C . LEU A 1 192 ? -3.332 31.685 13.018 1.00 92.50 192 LEU A C 1
ATOM 1624 O O . LEU A 1 192 ? -2.746 32.204 12.071 1.00 92.50 192 LEU A O 1
ATOM 1628 N N . ILE A 1 193 ? -3.999 32.402 13.919 1.00 91.69 193 ILE A N 1
ATOM 1629 C CA . ILE A 1 193 ? -3.926 33.863 13.957 1.00 91.69 193 ILE A CA 1
ATOM 1630 C C . ILE A 1 193 ? -2.617 34.221 14.674 1.00 91.69 193 ILE A C 1
ATOM 1632 O O . ILE A 1 193 ? -2.580 34.321 15.898 1.00 91.69 193 ILE A O 1
ATOM 1636 N N . GLY A 1 194 ? -1.522 34.336 13.917 1.00 88.00 194 GLY A N 1
ATOM 1637 C CA . GLY A 1 194 ? -0.190 34.682 14.429 1.00 88.00 194 GLY A CA 1
ATOM 1638 C C . GLY A 1 194 ? 0.917 33.731 13.967 1.00 88.00 194 GLY A C 1
ATOM 1639 O O . GLY A 1 194 ? 0.788 33.054 12.950 1.00 88.00 194 GLY A O 1
ATOM 1640 N N . GLN A 1 195 ? 2.020 33.690 14.718 1.00 83.25 195 GLN A N 1
ATOM 1641 C CA . GLN A 1 195 ? 3.159 32.794 14.487 1.00 83.25 195 GLN A CA 1
ATOM 1642 C C . GLN A 1 195 ? 3.448 31.971 15.746 1.00 83.25 195 GLN A C 1
ATOM 1644 O O . GLN A 1 195 ? 3.241 32.447 16.865 1.00 83.25 195 GLN A O 1
ATOM 1649 N N . ILE A 1 196 ? 3.922 30.738 15.557 1.00 87.00 196 ILE A N 1
ATOM 1650 C CA . ILE A 1 196 ? 4.430 29.902 16.650 1.00 87.00 196 ILE A CA 1
ATOM 1651 C C . ILE A 1 196 ? 5.743 30.535 17.134 1.00 87.00 196 ILE A C 1
ATOM 1653 O O . ILE A 1 196 ? 6.600 30.850 16.310 1.00 87.00 196 ILE A O 1
ATOM 1657 N N . LYS A 1 197 ? 5.862 30.762 18.445 1.00 77.44 197 LYS A N 1
ATOM 1658 C CA . LYS A 1 197 ? 7.098 31.228 19.089 1.00 77.44 197 LYS A CA 1
ATOM 1659 C C . LYS A 1 197 ? 7.992 30.058 19.467 1.00 77.44 197 LYS A C 1
ATOM 1661 O O . LYS A 1 197 ? 7.426 29.010 19.847 1.00 77.44 197 LYS A O 1
#